Protein AF-A0AAU9UTX7-F1 (afdb_monomer)

pLDDT: mean 77.27, std 18.94, range [27.25, 96.62]

Radius of gyration: 29.4 Å; Cα contacts (8 Å, |Δi|>4): 273; chains: 1; bounding box: 70×84×72 Å

Secondary structure (DSSP, 8-state):
-HHHHHHHHHHHHHHHHHHHHHHHHHH---TT-EETTEES--HHHHHHHHHSHHHHHHHH---HHHHHHHHHHHHHHHS-S---HHHHHHHHHHHHHHHHHH-TTSPPPHHHHIIIIIHHHHHHH-SS-GGGG-THHHHHHHHHHHHIIIIIS-SSSS--HHHHHHHHHHH-HHHHHHHS------------HHHHS-HHHHHHHHSS-HHHHHHHHHHHHHHH--S---SSPPPHHHHHHHHHHHHHH---HHHHHHHTT--HHHHHHHHHHHHHHHHHTHHHH-PPPS-HHHHHHHHHHHH--TT---EETTEE-----S---HHHHHHHHTTS-TTTTTTTSS---S---S---PPP-

Organism: Euphydryas editha (NCBI:txid104508)

Sequence (361 aa):
MASKRCRRLKIEHLKKLRIQNRFHEILGLNVDKQRQGGTSTDGNMARLLFQHAEEVSEITGVNLNIIKLLHTILKLLSSGYTIRTKKIRQFCLRTAWAFVFNYPWFNMPTTLQKILIHGHQIVEKVGVAIGLLSEDAEESRNKDIRQYRQQFSRKFSRKMEDTYYSLMISSDPYITRVIRPRRNRVIRSRPNYFDILDDVDFRARFHLTKRTAANIWSLIESDIKTTSNYNFAITSMQCLLITLHYFATGTFLTACGVLRGVTKASACRIIHKVSEAIAKLRPLFVKFPADTNNISQEFYEIARFPRVVGVIDCTHINMLKKGVNLKRVCLQWANLEINWLYYATKEPPKKLKEGVLVPVS

Solvent-accessible surface area (backbone atoms only — not comparable to full-atom values): 21516 Å² total; per-residue (Å²): 117,68,68,63,55,52,53,50,53,52,52,53,50,54,52,49,51,54,43,33,50,49,37,33,73,77,70,67,36,68,59,74,41,81,52,104,86,51,57,54,67,43,74,67,54,52,55,51,48,59,70,43,38,66,62,46,18,69,64,72,70,49,62,49,66,61,50,54,52,51,42,51,50,54,50,56,50,60,59,54,50,82,74,64,45,73,58,53,39,54,53,26,44,55,49,47,50,53,47,47,72,78,35,72,89,53,82,77,51,69,70,57,44,45,50,34,70,47,33,36,62,51,57,65,71,42,96,57,29,65,30,72,72,50,61,66,66,61,62,57,44,56,57,52,53,53,47,34,50,72,75,71,30,70,81,91,52,92,69,58,64,53,37,51,52,53,49,52,56,69,66,32,68,68,54,41,54,68,78,55,58,80,75,72,86,78,82,54,78,66,80,62,62,81,79,72,42,53,64,68,59,36,26,74,58,38,60,42,48,64,68,53,52,51,57,51,44,74,76,36,38,86,77,55,51,62,95,55,84,61,89,81,49,74,49,45,66,55,43,49,52,57,34,39,34,36,28,56,64,58,56,56,52,61,60,52,8,62,82,56,42,40,51,46,71,55,41,50,53,36,35,54,53,48,53,51,48,56,57,68,50,37,80,82,76,55,82,78,75,86,61,50,66,60,47,15,47,53,40,28,70,78,72,65,40,76,73,34,73,61,75,56,93,94,42,82,65,80,79,74,73,92,86,71,62,63,69,60,51,53,56,54,51,44,57,54,63,67,54,77,70,64,64,72,65,86,83,81,74,97,83,72,84,84,83,74,91,71,68,84,128

Structure (mmCIF, N/CA/C/O backbone):
data_AF-A0AAU9UTX7-F1
#
_entry.id   AF-A0AAU9UTX7-F1
#
loop_
_atom_site.group_PDB
_atom_site.id
_atom_site.type_symbol
_atom_site.label_atom_id
_atom_site.label_alt_id
_atom_site.label_comp_id
_atom_site.label_asym_id
_atom_site.label_entity_id
_atom_site.label_seq_id
_atom_site.pdbx_PDB_ins_code
_atom_site.Cartn_x
_atom_site.Cartn_y
_atom_site.Cartn_z
_atom_site.occupancy
_atom_site.B_iso_or_equiv
_atom_site.auth_seq_id
_atom_site.auth_comp_id
_atom_site.auth_asym_id
_atom_site.auth_atom_id
_atom_site.pdbx_PDB_model_num
ATOM 1 N N . MET A 1 1 ? -3.935 15.358 44.989 1.00 51.56 1 MET A N 1
ATOM 2 C CA . MET A 1 1 ? -3.919 15.503 43.507 1.00 51.56 1 MET A CA 1
ATOM 3 C C . MET A 1 1 ? -3.439 14.251 42.749 1.00 51.56 1 MET A C 1
ATOM 5 O O . MET A 1 1 ? -3.988 13.973 41.687 1.00 51.56 1 MET A O 1
ATOM 9 N N . ALA A 1 2 ? -2.504 13.447 43.282 1.00 56.69 2 ALA A N 1
ATOM 10 C CA . ALA A 1 2 ? -1.983 12.233 42.622 1.00 56.69 2 ALA A CA 1
ATOM 11 C C . ALA A 1 2 ? -3.049 11.162 42.274 1.00 56.69 2 ALA A C 1
ATOM 13 O O . ALA A 1 2 ? -3.007 10.569 41.198 1.00 56.69 2 ALA A O 1
ATOM 14 N N . SER A 1 3 ? -4.065 10.978 43.129 1.00 66.69 3 SER A N 1
ATOM 15 C CA . SER A 1 3 ? -5.148 9.992 42.935 1.00 66.69 3 SER A CA 1
ATOM 16 C C . SER A 1 3 ? -6.015 10.252 41.687 1.00 66.69 3 SER A C 1
ATOM 18 O O . SER A 1 3 ? -6.281 9.332 40.912 1.00 66.69 3 SER A O 1
ATOM 20 N N . LYS A 1 4 ? -6.394 11.513 41.415 1.00 70.44 4 LYS A N 1
ATOM 21 C CA . LYS A 1 4 ? -7.202 11.878 40.231 1.00 70.44 4 LYS A CA 1
ATOM 22 C C . LYS A 1 4 ? -6.423 11.687 38.923 1.00 70.44 4 LYS A C 1
ATOM 24 O O . LYS A 1 4 ? -6.975 11.169 37.954 1.00 70.44 4 LYS A O 1
ATOM 29 N N . ARG A 1 5 ? -5.132 12.042 38.910 1.00 72.81 5 ARG A N 1
ATOM 30 C CA . ARG A 1 5 ? -4.241 11.838 37.754 1.00 72.81 5 ARG A CA 1
ATOM 31 C C . ARG A 1 5 ? -4.050 10.350 37.451 1.00 72.81 5 ARG A C 1
ATOM 33 O O . ARG A 1 5 ? -4.168 9.949 36.299 1.00 72.81 5 ARG A O 1
ATOM 40 N N . CYS A 1 6 ? -3.838 9.531 38.481 1.00 71.19 6 CYS A N 1
ATOM 41 C CA . CYS A 1 6 ? -3.674 8.084 38.334 1.00 71.19 6 CYS A CA 1
ATOM 42 C C . CYS A 1 6 ? -4.950 7.404 37.795 1.00 71.19 6 CYS A C 1
ATOM 44 O O . CYS A 1 6 ? -4.885 6.599 36.866 1.00 71.19 6 CYS A O 1
ATOM 46 N N . ARG A 1 7 ? -6.134 7.802 38.287 1.00 78.25 7 ARG A N 1
ATOM 47 C CA . ARG A 1 7 ? -7.426 7.325 37.753 1.00 78.25 7 ARG A CA 1
ATOM 48 C C . ARG A 1 7 ? -7.622 7.692 36.281 1.00 78.25 7 ARG A C 1
ATOM 50 O O . ARG A 1 7 ? -8.030 6.838 35.499 1.00 78.25 7 ARG A O 1
ATOM 57 N N . ARG A 1 8 ? -7.290 8.927 35.890 1.00 81.31 8 ARG A N 1
ATOM 58 C CA . ARG A 1 8 ? -7.380 9.383 34.494 1.00 81.31 8 ARG A CA 1
ATOM 59 C C . ARG A 1 8 ? -6.485 8.561 33.562 1.00 81.31 8 ARG A C 1
ATOM 61 O O . ARG A 1 8 ? -6.970 8.068 32.550 1.00 81.31 8 ARG A O 1
ATOM 68 N N . LEU A 1 9 ? -5.226 8.346 33.943 1.00 83.81 9 LEU A N 1
ATOM 69 C CA . LEU A 1 9 ? -4.280 7.535 33.166 1.00 83.81 9 LEU A CA 1
ATOM 70 C C . LEU A 1 9 ? -4.762 6.086 33.001 1.00 83.81 9 LEU A C 1
ATOM 72 O O . LEU A 1 9 ? -4.633 5.504 31.926 1.00 83.81 9 LEU A O 1
ATOM 76 N N . LYS A 1 10 ? -5.378 5.515 34.042 1.00 86.88 10 LYS A N 1
ATOM 77 C CA . LYS A 1 10 ? -5.953 4.165 33.984 1.00 86.88 10 LYS A CA 1
ATOM 78 C C . LYS A 1 10 ? -7.122 4.081 32.996 1.00 86.88 10 LYS A C 1
ATOM 80 O O . LYS A 1 10 ? -7.197 3.129 32.225 1.00 86.88 10 LYS A O 1
ATOM 85 N N . ILE A 1 11 ? -7.999 5.087 32.974 1.00 89.00 11 ILE A N 1
ATOM 86 C CA . ILE A 1 11 ? -9.114 5.172 32.016 1.00 89.00 11 ILE A CA 1
ATOM 87 C C . ILE A 1 11 ? -8.591 5.322 30.582 1.00 89.00 11 ILE A C 1
ATOM 89 O O . ILE A 1 11 ? -9.058 4.623 29.684 1.00 89.00 11 ILE A O 1
ATOM 93 N N . GLU A 1 12 ? -7.604 6.194 30.363 1.00 88.50 12 GLU A N 1
ATOM 94 C CA . GLU A 1 12 ? -6.979 6.394 29.049 1.00 88.50 12 GLU A CA 1
ATOM 95 C C . GLU A 1 12 ? -6.336 5.099 28.533 1.00 88.50 12 GLU A C 1
ATOM 97 O O . GLU A 1 12 ? -6.548 4.722 27.379 1.00 88.50 12 GLU A O 1
ATOM 102 N N . HIS A 1 13 ? -5.632 4.364 29.399 1.00 90.62 13 HIS A N 1
ATOM 103 C CA . HIS A 1 13 ? -5.025 3.081 29.052 1.00 90.62 13 HIS A CA 1
ATOM 104 C C . HIS A 1 13 ? -6.065 2.012 28.679 1.00 90.62 13 HIS A C 1
ATOM 106 O O . HIS A 1 13 ? -5.933 1.356 27.645 1.00 90.62 13 HIS A O 1
ATOM 112 N N . LEU A 1 14 ? -7.137 1.873 29.467 1.00 92.44 14 LEU A N 1
ATOM 113 C CA . LEU A 1 14 ? -8.226 0.932 29.172 1.00 92.44 14 LEU A CA 1
ATOM 114 C C . LEU A 1 14 ? -8.942 1.281 27.862 1.00 92.44 14 LEU A C 1
ATOM 116 O O . LEU A 1 14 ? -9.234 0.398 27.053 1.00 92.44 14 LEU A O 1
ATOM 120 N N . LYS A 1 15 ? -9.186 2.574 27.614 1.00 92.44 15 LYS A N 1
ATOM 121 C CA . LYS A 1 15 ? -9.787 3.044 26.361 1.00 92.44 15 LYS A CA 1
ATOM 122 C C . LYS A 1 15 ? -8.878 2.752 25.166 1.00 92.44 15 LYS A C 1
ATOM 124 O O . LYS A 1 15 ? -9.367 2.283 24.140 1.00 92.44 15 LYS A O 1
ATOM 129 N N . LYS A 1 16 ? -7.567 2.972 25.310 1.00 91.88 16 LYS A N 1
ATOM 130 C CA . LYS A 1 16 ? -6.566 2.650 24.285 1.00 91.88 16 LYS A CA 1
ATOM 131 C C . LYS A 1 16 ? -6.585 1.160 23.936 1.00 91.88 16 LYS A C 1
ATOM 133 O O . LYS A 1 16 ? -6.708 0.831 22.761 1.00 91.88 16 LYS A O 1
ATOM 138 N N . LEU A 1 17 ? -6.551 0.278 24.936 1.00 91.62 17 LEU A N 1
ATOM 139 C CA . LEU A 1 17 ? -6.623 -1.175 24.735 1.00 91.62 17 LEU A CA 1
ATOM 140 C C . LEU A 1 17 ? -7.907 -1.598 24.013 1.00 91.62 17 LEU A C 1
ATOM 142 O O . LEU A 1 17 ? -7.855 -2.374 23.061 1.00 91.62 17 LEU A O 1
ATOM 146 N N . ARG A 1 18 ? -9.058 -1.039 24.407 1.00 93.75 18 ARG A N 1
ATOM 147 C CA . ARG A 1 18 ? -10.341 -1.312 23.743 1.00 93.75 18 ARG A CA 1
ATOM 148 C C . ARG A 1 18 ? -10.307 -0.935 22.260 1.00 93.75 18 ARG A C 1
ATOM 150 O O . ARG A 1 18 ? -10.751 -1.715 21.424 1.00 93.75 18 ARG A O 1
ATOM 157 N N . ILE A 1 19 ? -9.775 0.243 21.934 1.00 93.00 19 ILE A N 1
ATOM 158 C CA . ILE A 1 19 ? -9.649 0.715 20.547 1.00 93.00 19 ILE A CA 1
ATOM 159 C C . ILE A 1 19 ? -8.692 -0.186 19.753 1.00 93.00 19 ILE A C 1
ATOM 161 O O . ILE A 1 19 ? -9.011 -0.577 18.632 1.00 93.00 19 ILE A O 1
ATOM 165 N N . GLN A 1 20 ? -7.552 -0.568 20.335 1.00 89.69 20 GLN A N 1
ATOM 166 C CA . GLN A 1 20 ? -6.583 -1.468 19.699 1.00 89.69 20 GLN A CA 1
ATOM 167 C C . GLN A 1 20 ? -7.184 -2.842 19.378 1.00 89.69 20 GLN A C 1
ATOM 169 O O . GLN A 1 20 ? -6.952 -3.362 18.288 1.00 89.69 20 GLN A O 1
ATOM 174 N N . ASN A 1 21 ? -7.982 -3.405 20.289 1.00 88.56 21 ASN A N 1
ATOM 175 C CA . ASN A 1 21 ? -8.655 -4.684 20.063 1.00 88.56 21 ASN A CA 1
ATOM 176 C C . ASN A 1 21 ? -9.695 -4.583 18.941 1.00 88.56 21 ASN A C 1
ATOM 178 O O . ASN A 1 21 ? -9.668 -5.407 18.032 1.00 88.56 21 ASN A O 1
ATOM 182 N N . ARG A 1 22 ? -10.520 -3.524 18.917 1.00 91.25 22 ARG A N 1
ATOM 183 C CA . ARG A 1 22 ? -11.484 -3.307 17.819 1.00 91.25 22 ARG A CA 1
ATOM 184 C C . ARG A 1 22 ? -10.798 -3.155 16.459 1.00 91.25 22 ARG A C 1
ATOM 186 O O . ARG A 1 22 ? -11.279 -3.696 15.469 1.00 91.25 22 ARG A O 1
ATOM 193 N N . PHE A 1 23 ? -9.656 -2.464 16.400 1.00 86.00 23 PHE A N 1
ATOM 194 C CA . PHE A 1 23 ? -8.858 -2.378 15.172 1.00 86.00 23 PHE A CA 1
ATOM 195 C C . PHE A 1 23 ? -8.339 -3.738 14.700 1.00 86.00 23 PHE A C 1
ATOM 197 O O . PHE A 1 23 ? -8.280 -3.989 13.494 1.00 86.00 23 PHE A O 1
ATOM 204 N N . HIS A 1 24 ? -7.980 -4.617 15.633 1.00 79.75 24 HIS A N 1
ATOM 205 C CA . HIS A 1 24 ? -7.542 -5.965 15.307 1.00 79.75 24 HIS A CA 1
ATOM 206 C C . HIS A 1 24 ? -8.703 -6.858 14.851 1.00 79.75 24 HIS A C 1
ATOM 208 O O . HIS A 1 24 ? -8.552 -7.582 13.875 1.00 79.75 24 HIS A O 1
ATOM 214 N N . GLU A 1 25 ? -9.859 -6.777 15.505 1.00 78.50 25 GLU A N 1
ATOM 215 C CA . GLU A 1 25 ? -11.047 -7.576 15.176 1.00 78.50 25 GLU A CA 1
ATOM 216 C C . GLU A 1 25 ? -11.648 -7.206 13.815 1.00 78.50 25 GLU A C 1
ATOM 218 O O . GLU A 1 25 ? -11.947 -8.091 13.018 1.00 78.50 25 GLU A O 1
ATOM 223 N N . ILE A 1 26 ? -11.799 -5.907 13.532 1.00 79.75 26 ILE A N 1
ATOM 224 C CA . ILE A 1 26 ? -12.488 -5.421 12.326 1.00 79.75 26 IL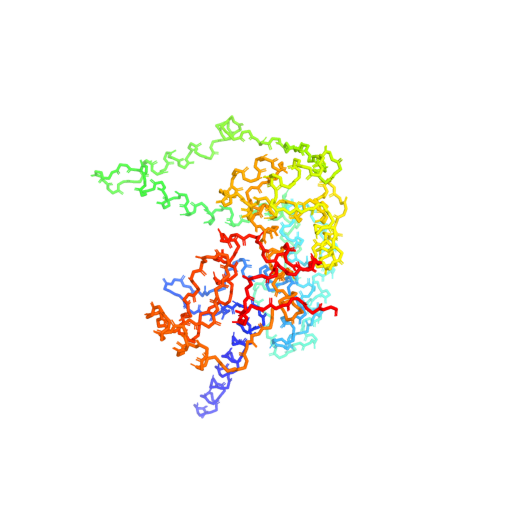E A CA 1
ATOM 225 C C . ILE A 1 26 ? -11.536 -5.358 11.127 1.00 79.75 26 ILE A C 1
ATOM 227 O O . ILE A 1 26 ? -11.865 -5.833 10.044 1.00 79.75 26 ILE A O 1
ATOM 231 N N . LEU A 1 27 ? -10.349 -4.768 11.308 1.00 75.25 27 LEU A N 1
ATOM 232 C CA . LEU A 1 27 ? -9.408 -4.498 10.212 1.00 75.25 27 LEU A CA 1
ATOM 233 C C . LEU A 1 27 ? -8.185 -5.429 10.219 1.00 75.25 27 LEU A C 1
ATOM 235 O O . LEU A 1 27 ? -7.344 -5.346 9.323 1.00 75.25 27 LEU A O 1
ATOM 239 N N . GLY A 1 28 ? -8.033 -6.302 11.221 1.00 75.88 28 GLY A N 1
ATOM 240 C CA . GLY A 1 28 ? -6.838 -7.141 11.362 1.00 75.88 28 GLY A CA 1
ATOM 241 C C . GLY A 1 28 ? -5.585 -6.364 11.781 1.00 75.88 28 GLY A C 1
ATOM 242 O O . GLY A 1 28 ? -4.477 -6.901 11.717 1.00 75.88 28 GLY A O 1
ATOM 243 N N . LEU A 1 29 ? -5.718 -5.100 12.203 1.00 76.88 29 LEU A N 1
ATOM 244 C CA . LEU A 1 29 ? -4.586 -4.194 12.403 1.00 76.88 29 LEU A CA 1
ATOM 245 C C . LEU A 1 29 ? -4.131 -4.121 13.854 1.00 76.88 29 LEU A C 1
ATOM 247 O O . LEU A 1 29 ? -4.893 -3.852 14.774 1.00 76.88 29 LEU A O 1
ATOM 251 N N . ASN A 1 30 ? -2.825 -4.279 14.042 1.00 79.81 30 ASN A N 1
ATOM 252 C CA . ASN A 1 30 ? -2.164 -4.102 15.327 1.00 79.81 30 ASN A CA 1
ATOM 253 C C . ASN A 1 30 ? -1.689 -2.651 15.481 1.00 79.81 30 ASN A C 1
ATOM 255 O O . ASN A 1 30 ? -0.510 -2.372 15.273 1.00 79.81 30 ASN A O 1
ATOM 259 N N . VAL A 1 31 ? -2.595 -1.732 15.816 1.00 82.25 31 VAL A N 1
ATOM 260 C CA . VAL A 1 31 ? -2.311 -0.286 15.905 1.00 82.25 31 VAL A CA 1
ATOM 261 C C . VAL A 1 31 ? -1.597 0.075 17.214 1.00 82.25 31 VAL A C 1
ATOM 263 O O . VAL A 1 31 ? -1.976 -0.390 18.286 1.00 82.25 31 VAL A O 1
ATOM 266 N N . ASP A 1 32 ? -0.577 0.931 17.131 1.00 80.12 32 ASP A N 1
ATOM 267 C CA . ASP A 1 32 ? 0.125 1.544 18.274 1.00 80.12 32 ASP A CA 1
ATOM 268 C C . ASP A 1 32 ? 0.660 0.546 19.332 1.00 80.12 32 ASP A C 1
ATOM 270 O O . ASP A 1 32 ? 0.619 0.778 20.543 1.00 80.12 32 ASP A O 1
ATOM 274 N N . LYS A 1 33 ? 1.153 -0.609 18.866 1.00 78.75 33 LYS A N 1
ATOM 275 C CA . LYS A 1 33 ? 1.902 -1.584 19.672 1.00 78.75 33 LYS A CA 1
ATOM 276 C C . LYS A 1 33 ? 3.388 -1.232 19.644 1.00 78.75 33 LYS A C 1
ATOM 278 O O . LYS A 1 33 ? 3.948 -1.020 18.572 1.00 78.75 33 LYS A O 1
ATOM 283 N N . GLN A 1 34 ? 4.037 -1.201 20.803 1.00 75.56 34 GLN A N 1
ATOM 284 C CA . GLN A 1 34 ? 5.481 -0.965 20.892 1.00 75.56 34 GLN A CA 1
ATOM 285 C C . GLN A 1 34 ? 6.275 -2.119 20.257 1.00 75.56 34 GLN A C 1
ATOM 287 O O . GLN A 1 34 ? 5.915 -3.290 20.388 1.00 75.56 34 GLN A O 1
ATOM 292 N N . ARG A 1 35 ? 7.362 -1.781 19.562 1.00 70.31 35 ARG A N 1
ATOM 293 C CA . ARG A 1 35 ? 8.371 -2.690 18.997 1.00 70.31 35 ARG A CA 1
ATOM 294 C C . ARG A 1 35 ? 9.758 -2.268 19.500 1.00 70.31 35 ARG A C 1
ATOM 296 O O . ARG A 1 35 ? 9.912 -1.150 19.986 1.00 70.31 35 ARG A O 1
ATOM 303 N N . GLN A 1 36 ? 10.772 -3.128 19.353 1.00 57.78 36 GLN A N 1
ATOM 304 C CA . GLN A 1 36 ? 12.178 -2.859 19.730 1.00 57.78 36 GLN A CA 1
ATOM 305 C C . GLN A 1 36 ? 12.865 -1.800 18.826 1.00 57.78 36 GLN A C 1
ATOM 307 O O . GLN A 1 36 ? 13.947 -2.021 18.296 1.00 57.78 36 GLN A O 1
ATOM 312 N N . GLY A 1 37 ? 12.213 -0.656 18.608 1.00 60.69 37 GLY A N 1
ATOM 313 C CA . GLY A 1 37 ? 12.671 0.417 17.721 1.00 60.69 37 GLY A CA 1
ATOM 314 C C . GLY A 1 37 ? 11.569 1.364 17.228 1.00 60.69 37 GLY A C 1
ATOM 315 O O . GLY A 1 37 ? 11.735 1.966 16.175 1.00 60.69 37 GLY A O 1
ATOM 316 N N . GLY A 1 38 ? 10.430 1.467 17.925 1.00 65.31 38 GLY A N 1
ATOM 317 C CA . GLY A 1 38 ? 9.324 2.356 17.548 1.00 65.31 38 GLY A CA 1
ATOM 318 C C . GLY A 1 38 ? 7.953 1.770 17.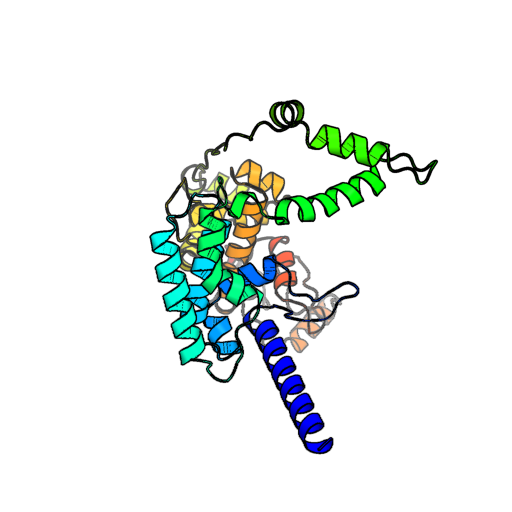881 1.00 65.31 38 GLY A C 1
ATOM 319 O O . GLY A 1 38 ? 7.831 0.838 18.676 1.00 65.31 38 GLY A O 1
ATOM 320 N N . THR A 1 39 ? 6.905 2.301 17.261 1.00 69.06 39 THR A N 1
ATOM 321 C CA . THR A 1 39 ? 5.541 1.760 17.331 1.00 69.06 39 THR A CA 1
ATOM 322 C C . THR A 1 39 ? 5.197 1.004 16.048 1.00 69.06 39 THR A C 1
ATOM 324 O O . THR A 1 39 ? 5.865 1.113 15.023 1.00 69.06 39 THR A O 1
ATOM 327 N N . SER A 1 40 ? 4.143 0.195 16.084 1.00 62.09 40 SER A N 1
ATOM 328 C CA . SER A 1 40 ? 3.646 -0.540 14.918 1.00 62.09 40 SER A CA 1
ATOM 329 C C . SER A 1 40 ? 2.980 0.347 13.858 1.00 62.09 40 SER A C 1
ATOM 331 O O . SER A 1 40 ? 2.586 -0.170 12.816 1.00 62.09 40 SER A O 1
ATOM 333 N N . THR A 1 41 ? 2.837 1.650 14.114 1.00 68.94 41 THR A N 1
ATOM 334 C CA . THR A 1 41 ? 2.232 2.631 13.207 1.00 68.94 41 THR A CA 1
ATOM 335 C C . THR A 1 41 ? 3.245 3.084 12.160 1.00 68.94 41 THR A C 1
ATOM 337 O O . THR A 1 41 ? 3.980 4.044 12.378 1.00 68.94 41 THR A O 1
ATOM 340 N N . ASP A 1 42 ? 3.284 2.384 11.030 1.00 74.62 42 ASP A N 1
ATOM 341 C CA . ASP A 1 42 ? 4.088 2.758 9.866 1.00 74.62 42 ASP A CA 1
ATOM 342 C C . ASP A 1 42 ? 3.252 3.497 8.802 1.00 74.62 42 ASP A C 1
ATOM 344 O O . ASP A 1 42 ? 2.020 3.593 8.880 1.00 74.62 42 ASP A O 1
ATOM 348 N N . GLY A 1 43 ? 3.923 4.025 7.773 1.00 76.56 43 GLY A N 1
ATOM 349 C CA . GLY A 1 43 ? 3.256 4.729 6.675 1.00 76.56 43 GLY A CA 1
ATOM 350 C C . GLY A 1 43 ? 2.237 3.862 5.922 1.00 76.56 43 GLY A C 1
ATOM 351 O O . GLY A 1 43 ? 1.237 4.375 5.423 1.00 76.56 43 GLY A O 1
ATOM 352 N N . ASN A 1 44 ? 2.432 2.539 5.874 1.00 76.75 44 ASN A N 1
ATOM 353 C CA . ASN A 1 44 ? 1.478 1.627 5.240 1.00 76.75 44 ASN A CA 1
ATOM 354 C C . ASN A 1 44 ? 0.185 1.520 6.053 1.00 76.75 44 ASN A C 1
ATOM 356 O O . ASN A 1 44 ? -0.903 1.618 5.484 1.00 76.75 44 ASN A O 1
ATOM 360 N N . MET A 1 45 ? 0.298 1.371 7.373 1.00 80.69 45 MET A N 1
ATOM 361 C CA . MET A 1 45 ? -0.836 1.369 8.288 1.00 80.69 45 MET A CA 1
ATOM 362 C C . MET A 1 45 ? -1.595 2.692 8.223 1.00 80.69 45 MET A C 1
ATOM 364 O O . MET A 1 45 ? -2.817 2.676 8.110 1.00 80.69 45 MET A O 1
ATOM 368 N N . ALA A 1 46 ? -0.893 3.829 8.221 1.00 85.12 46 ALA A N 1
ATOM 369 C CA . ALA A 1 46 ? -1.528 5.139 8.100 1.00 85.12 46 ALA A CA 1
ATOM 370 C C . ALA A 1 46 ? -2.364 5.249 6.811 1.00 85.12 46 ALA A C 1
ATOM 372 O O . ALA A 1 46 ? -3.536 5.622 6.864 1.00 85.12 46 ALA A O 1
ATOM 373 N N . ARG A 1 47 ? -1.805 4.855 5.656 1.00 84.31 47 ARG A N 1
ATOM 374 C CA . ARG A 1 47 ? -2.533 4.859 4.372 1.00 84.31 47 ARG A CA 1
ATOM 375 C C . ARG A 1 47 ? -3.776 3.971 4.409 1.00 84.31 47 ARG A C 1
ATOM 377 O O . ARG A 1 47 ? -4.809 4.373 3.881 1.00 84.31 47 ARG A O 1
ATOM 384 N N . LEU A 1 48 ? -3.675 2.795 5.025 1.00 80.62 48 LEU A N 1
ATOM 385 C CA . LEU A 1 48 ? -4.785 1.854 5.150 1.00 80.62 48 LEU A CA 1
ATOM 386 C C . LEU A 1 48 ? -5.901 2.411 6.048 1.00 80.62 48 LEU A C 1
ATOM 388 O O . LEU A 1 48 ? -7.068 2.359 5.673 1.00 80.62 48 LEU A O 1
ATOM 392 N N . LEU A 1 49 ? -5.552 3.018 7.185 1.00 87.62 49 LEU A N 1
ATOM 393 C CA . LEU A 1 49 ? -6.526 3.644 8.085 1.00 87.62 49 LEU A CA 1
ATOM 394 C C . LEU A 1 49 ? -7.308 4.755 7.373 1.00 87.62 49 LEU A C 1
ATOM 396 O O . LEU A 1 49 ? -8.530 4.796 7.450 1.00 87.62 49 LEU A O 1
ATOM 400 N N . PHE A 1 50 ? -6.641 5.620 6.609 1.00 89.81 50 PHE A N 1
ATOM 401 C CA . PHE A 1 50 ? -7.355 6.660 5.866 1.00 89.81 50 PHE A CA 1
ATOM 402 C C . PHE A 1 50 ? -8.184 6.128 4.679 1.00 89.81 50 PHE A C 1
ATOM 404 O O . PHE A 1 50 ? -9.090 6.820 4.212 1.00 89.81 50 PHE A O 1
ATOM 411 N N . GLN A 1 51 ? -7.894 4.931 4.155 1.00 89.06 51 GLN A N 1
ATOM 412 C CA . GLN A 1 51 ? -8.748 4.276 3.153 1.00 89.06 51 GLN A CA 1
ATOM 413 C C . GLN A 1 51 ? -10.060 3.774 3.769 1.00 89.06 51 GLN A C 1
ATOM 415 O O . GLN A 1 51 ? -11.106 3.936 3.147 1.00 89.06 51 GLN A O 1
ATOM 420 N N . HIS A 1 52 ? -10.004 3.261 4.998 1.00 89.62 52 HIS A N 1
ATOM 421 C CA . HIS A 1 52 ? -11.140 2.760 5.780 1.00 89.62 52 HIS A CA 1
ATOM 422 C C . HIS A 1 52 ? -11.679 3.824 6.751 1.00 89.62 52 HIS A C 1
ATOM 424 O O . HIS A 1 52 ? -11.733 3.636 7.967 1.00 89.62 52 HIS A O 1
ATOM 430 N N . ALA A 1 53 ? -12.007 5.008 6.223 1.00 93.12 53 ALA A N 1
ATOM 431 C CA . ALA A 1 53 ? -12.366 6.166 7.046 1.00 93.12 53 ALA A CA 1
ATOM 432 C C . ALA A 1 53 ? -13.642 5.952 7.884 1.00 93.12 53 ALA A C 1
ATOM 434 O O . ALA A 1 53 ? -13.759 6.527 8.967 1.00 93.12 53 ALA A O 1
ATOM 435 N N . GLU A 1 54 ? -14.587 5.149 7.391 1.00 94.62 54 GLU A N 1
ATOM 436 C CA . GLU A 1 54 ? -15.873 4.877 8.046 1.00 94.62 54 GLU A CA 1
ATOM 437 C C . GLU A 1 54 ? -15.679 3.955 9.244 1.00 94.62 54 GLU A C 1
ATOM 439 O O . GLU A 1 54 ? -16.067 4.298 10.361 1.00 94.62 54 GLU A O 1
ATOM 444 N N . GLU A 1 55 ? -14.940 2.868 9.047 1.00 91.31 55 GLU A N 1
ATOM 445 C CA . GLU A 1 55 ? -14.573 1.919 10.091 1.00 91.31 55 GLU A CA 1
ATOM 446 C C . GLU A 1 55 ? -13.696 2.596 11.156 1.00 91.31 55 GLU A C 1
ATOM 448 O O . GLU A 1 55 ? -13.904 2.419 12.356 1.00 91.31 55 GLU A O 1
ATOM 453 N N . VAL A 1 56 ? -12.746 3.447 10.748 1.00 93.31 56 VAL A N 1
ATOM 454 C CA . VAL A 1 56 ? -11.925 4.232 11.687 1.00 93.31 56 VAL A CA 1
ATOM 455 C C . VAL A 1 56 ? -12.780 5.193 12.511 1.00 93.31 56 VAL A C 1
ATOM 457 O O . VAL A 1 56 ? -12.561 5.305 13.722 1.00 93.31 56 VAL A O 1
ATOM 460 N N . SER A 1 57 ? -13.738 5.884 11.891 1.00 96.12 57 SER A N 1
ATOM 461 C CA . SER A 1 57 ? -14.663 6.783 12.589 1.00 96.12 57 SER A CA 1
ATOM 462 C C . SER A 1 57 ? -15.485 6.022 13.629 1.00 96.12 57 SER A C 1
ATOM 464 O O . SER A 1 57 ? -15.548 6.445 14.783 1.00 96.12 57 SER A O 1
ATOM 466 N N . GLU A 1 58 ? -16.017 4.856 13.266 1.00 95.62 58 GLU A N 1
ATOM 467 C CA . GLU A 1 58 ? -16.816 4.009 14.154 1.00 95.62 58 GLU A CA 1
ATOM 468 C C . GLU A 1 58 ? -16.002 3.445 15.335 1.00 95.62 58 GLU A C 1
ATOM 470 O O . GLU A 1 58 ? -16.473 3.386 16.476 1.00 95.62 58 GLU A O 1
ATOM 475 N N . ILE A 1 59 ? -14.753 3.043 15.087 1.00 93.31 59 ILE A N 1
ATOM 476 C CA . ILE A 1 59 ? -13.869 2.480 16.114 1.00 93.31 59 ILE A CA 1
ATOM 477 C C . ILE A 1 59 ? -13.396 3.558 17.093 1.00 93.31 59 ILE A C 1
ATOM 479 O O . ILE A 1 59 ? -13.394 3.335 18.308 1.00 93.31 59 ILE A O 1
ATOM 483 N N . THR A 1 60 ? -12.959 4.709 16.576 1.00 92.88 60 THR A N 1
ATOM 484 C CA . THR A 1 60 ? -12.314 5.765 17.377 1.00 92.88 60 THR A CA 1
ATOM 485 C C . THR A 1 60 ? -13.299 6.783 17.949 1.00 92.88 60 THR A C 1
ATOM 487 O O . THR A 1 60 ? -12.976 7.450 18.935 1.00 92.88 60 THR A O 1
ATOM 490 N N . GLY A 1 61 ? -14.486 6.908 17.351 1.00 92.19 61 GLY A N 1
ATOM 491 C CA . GLY A 1 61 ? -15.451 7.970 17.636 1.00 92.19 61 GLY A CA 1
ATOM 492 C C . GLY A 1 61 ? -15.046 9.335 17.067 1.00 92.19 61 GLY A C 1
ATOM 493 O O . GLY A 1 61 ? -15.608 10.357 17.461 1.00 92.19 61 GLY A O 1
ATOM 494 N N . VAL A 1 62 ? -14.044 9.386 16.183 1.00 93.81 62 VAL A N 1
ATOM 495 C CA . VAL A 1 62 ? -13.624 10.622 15.508 1.00 93.81 62 VAL A CA 1
ATOM 496 C C . VAL A 1 62 ? -14.576 10.919 14.351 1.00 93.81 62 VAL A C 1
ATOM 498 O O . VAL A 1 62 ? -15.047 10.014 13.674 1.00 93.81 62 VAL A O 1
ATOM 501 N N . ASN A 1 63 ? -14.856 12.197 14.107 1.00 95.56 63 ASN A N 1
ATOM 502 C CA . ASN A 1 63 ? -15.791 12.664 13.101 1.00 95.56 63 ASN A CA 1
ATOM 503 C C . ASN A 1 63 ? -15.312 12.254 11.702 1.00 95.56 63 ASN A C 1
ATOM 505 O O . ASN A 1 63 ? -14.216 12.623 11.266 1.00 95.56 63 ASN A O 1
ATOM 509 N N . LEU A 1 64 ? -16.169 11.522 10.990 1.00 95.75 64 LEU A N 1
ATOM 510 C CA . LEU A 1 64 ? -15.894 10.998 9.656 1.00 95.75 64 LEU A CA 1
ATOM 511 C C . LEU A 1 64 ? -15.481 12.086 8.657 1.00 95.75 64 LEU A C 1
ATOM 513 O O . LEU A 1 64 ? -14.574 11.878 7.849 1.00 95.75 64 LEU A O 1
ATOM 517 N N . ASN A 1 65 ? -16.128 13.252 8.712 1.00 95.44 65 ASN A N 1
ATOM 518 C CA . ASN A 1 65 ? -15.844 14.355 7.801 1.00 95.44 65 ASN A CA 1
ATOM 519 C C . ASN A 1 65 ? -14.411 14.865 7.994 1.00 95.44 65 ASN A C 1
ATOM 521 O O . ASN A 1 65 ? -13.683 15.044 7.022 1.00 95.44 65 ASN A O 1
ATOM 525 N N . ILE A 1 66 ? -13.959 15.007 9.243 1.00 94.50 66 ILE A N 1
ATOM 526 C CA . ILE A 1 66 ? -12.584 15.435 9.541 1.00 94.50 66 ILE A CA 1
ATOM 527 C C . ILE A 1 66 ? -11.572 14.423 8.993 1.00 94.50 66 ILE A C 1
ATOM 529 O O . ILE A 1 66 ? -10.597 14.825 8.360 1.00 94.50 66 ILE A O 1
ATOM 533 N N . ILE A 1 67 ? -11.822 13.119 9.150 1.00 95.38 67 ILE A N 1
ATOM 534 C CA . ILE A 1 67 ? -10.943 12.071 8.602 1.00 95.38 67 ILE A CA 1
ATOM 535 C C . ILE A 1 67 ? -10.864 12.177 7.071 1.00 95.38 67 ILE A C 1
ATOM 537 O O . ILE A 1 67 ? -9.767 12.169 6.507 1.00 95.38 67 ILE A O 1
ATOM 541 N N . LYS A 1 68 ? -12.009 12.330 6.390 1.00 95.50 68 LYS A N 1
ATOM 542 C CA . LYS A 1 68 ? -12.080 12.467 4.923 1.00 95.50 68 LYS A CA 1
ATOM 543 C C . LYS A 1 68 ? -11.378 13.743 4.427 1.00 95.50 68 LYS A C 1
ATOM 545 O O . LYS A 1 68 ? -10.651 13.695 3.428 1.00 95.50 68 LYS A O 1
ATOM 550 N N . LEU A 1 69 ? -11.528 14.865 5.137 1.00 95.94 69 LEU A N 1
ATOM 551 C CA . LEU A 1 69 ? -10.837 16.123 4.829 1.00 95.94 69 LEU A CA 1
ATOM 552 C C . LEU A 1 69 ? -9.318 15.972 4.957 1.00 95.94 69 LEU A C 1
ATOM 554 O O . LEU A 1 69 ? -8.590 16.287 4.015 1.00 95.94 69 LEU A O 1
ATOM 558 N N . LEU A 1 70 ? -8.836 15.422 6.075 1.00 95.19 70 LEU A N 1
ATOM 559 C CA . LEU A 1 70 ? -7.405 15.199 6.300 1.00 95.19 70 LEU A CA 1
ATOM 560 C C . LEU A 1 70 ? -6.806 14.239 5.271 1.00 95.19 70 LEU A C 1
ATOM 562 O O . LEU A 1 70 ? -5.741 14.523 4.725 1.00 95.19 70 LEU A O 1
ATOM 566 N N . HIS A 1 71 ? -7.511 13.157 4.932 1.00 95.25 71 HIS A N 1
ATOM 567 C CA . HIS A 1 71 ? -7.084 12.238 3.873 1.00 95.25 71 HIS A CA 1
ATOM 568 C C . HIS A 1 71 ? -6.903 12.951 2.533 1.00 95.25 71 HIS A C 1
ATOM 570 O O . HIS A 1 71 ? -5.920 12.735 1.828 1.00 95.25 71 HIS A O 1
ATOM 576 N N . THR A 1 72 ? -7.832 13.843 2.191 1.00 95.00 72 THR A N 1
ATOM 577 C CA . THR A 1 72 ? -7.770 14.617 0.946 1.00 95.00 72 THR A CA 1
ATOM 578 C C . THR A 1 72 ? -6.544 15.529 0.920 1.00 95.00 72 THR A C 1
ATOM 580 O O . THR A 1 72 ? -5.841 15.573 -0.090 1.00 95.00 72 THR A O 1
ATOM 583 N N . ILE A 1 73 ? -6.234 16.199 2.036 1.00 94.25 73 ILE A N 1
ATOM 584 C CA . ILE A 1 73 ? -5.030 17.037 2.166 1.00 94.25 73 ILE A CA 1
ATOM 585 C C . ILE A 1 73 ? -3.764 16.190 2.007 1.00 94.25 73 ILE A C 1
ATOM 587 O O . ILE A 1 73 ? -2.891 16.539 1.216 1.00 94.25 73 ILE A O 1
ATOM 591 N N . LEU A 1 74 ? -3.671 15.054 2.702 1.00 93.25 74 LEU A N 1
ATOM 592 C CA . LEU A 1 74 ? -2.497 14.178 2.648 1.00 93.25 74 LEU A CA 1
ATOM 593 C C . LEU A 1 74 ? -2.283 13.566 1.256 1.00 93.25 74 LEU A C 1
ATOM 595 O O . LEU A 1 74 ? -1.146 13.490 0.787 1.00 93.25 74 LEU A O 1
ATOM 599 N N . LYS A 1 75 ? -3.356 13.194 0.549 1.00 92.25 75 LYS A N 1
ATOM 600 C CA . LYS A 1 75 ? -3.274 12.769 -0.860 1.00 92.25 75 LYS A CA 1
ATOM 601 C C . LYS A 1 75 ? -2.770 13.885 -1.760 1.00 92.25 75 LYS A C 1
ATOM 603 O O . LYS A 1 75 ? -1.957 13.642 -2.642 1.00 92.25 75 LYS A O 1
ATOM 608 N N . LEU A 1 76 ? -3.251 15.104 -1.544 1.00 91.50 76 LEU A N 1
ATOM 609 C CA . LEU A 1 76 ? -2.873 16.249 -2.358 1.00 91.50 76 LEU A CA 1
ATOM 610 C C . LEU A 1 76 ? -1.392 16.602 -2.159 1.00 91.50 76 LEU A C 1
ATOM 612 O O . LEU A 1 76 ? -0.678 16.768 -3.146 1.00 91.50 76 LEU A O 1
ATOM 616 N N . LEU A 1 77 ? -0.908 16.606 -0.914 1.00 90.31 77 LEU A N 1
ATOM 617 C CA . LEU A 1 77 ? 0.511 16.809 -0.602 1.00 90.31 77 LEU A CA 1
ATOM 618 C C . LEU A 1 77 ? 1.403 15.695 -1.173 1.00 90.31 77 LEU A C 1
ATOM 620 O O . LEU A 1 77 ? 2.493 15.978 -1.659 1.00 90.31 77 LEU A O 1
ATOM 624 N N . SER A 1 78 ? 0.932 14.446 -1.186 1.00 89.56 78 SER A N 1
ATOM 625 C CA . SER A 1 78 ? 1.680 13.302 -1.738 1.00 89.56 78 SER A CA 1
ATOM 626 C C . SER A 1 78 ? 1.520 13.100 -3.254 1.00 89.56 78 SER A C 1
ATOM 628 O O . SER A 1 78 ? 2.142 12.206 -3.819 1.00 89.56 78 SER A O 1
ATOM 630 N N . SER A 1 79 ? 0.724 13.925 -3.941 1.00 87.12 79 SER A N 1
ATOM 631 C CA . SER A 1 79 ? 0.347 13.707 -5.347 1.00 87.12 79 SER A CA 1
ATOM 632 C C . SER A 1 79 ? 1.476 13.918 -6.368 1.00 87.12 79 SER A C 1
ATOM 634 O O . SER A 1 79 ? 1.324 13.524 -7.519 1.00 87.12 79 SER A O 1
ATOM 636 N N . GLY A 1 80 ? 2.598 14.534 -5.977 1.00 86.81 80 GLY A N 1
ATOM 637 C CA . GLY A 1 80 ? 3.720 14.839 -6.877 1.00 86.81 80 GLY A CA 1
ATOM 638 C C . GLY A 1 80 ? 3.422 15.918 -7.930 1.00 86.81 80 GLY A C 1
ATOM 639 O O . GLY A 1 80 ? 4.285 16.216 -8.751 1.00 86.81 80 GLY A O 1
ATOM 640 N N . TYR A 1 81 ? 2.232 16.527 -7.898 1.00 90.50 81 TYR A N 1
ATOM 641 C CA . TYR A 1 81 ? 1.826 17.616 -8.787 1.00 90.50 81 TYR A CA 1
ATOM 642 C C . TYR A 1 81 ? 1.944 18.982 -8.109 1.00 90.50 81 TYR A C 1
ATOM 644 O O . TYR A 1 81 ? 1.926 19.104 -6.882 1.00 90.50 81 TYR A O 1
ATOM 652 N N . THR A 1 82 ? 2.034 20.034 -8.923 1.00 89.94 82 THR A N 1
ATOM 653 C CA . THR A 1 82 ? 1.991 21.412 -8.431 1.00 89.94 82 THR A CA 1
ATOM 654 C C . THR A 1 82 ? 0.595 21.742 -7.901 1.00 89.94 82 THR A C 1
ATOM 656 O O . THR A 1 82 ? -0.433 21.393 -8.485 1.00 89.94 82 THR A O 1
ATOM 659 N N . ILE A 1 83 ? 0.548 22.417 -6.755 1.00 90.62 83 ILE A N 1
ATOM 660 C CA . ILE A 1 83 ? -0.693 22.712 -6.040 1.00 90.62 83 ILE A CA 1
ATOM 661 C C . ILE A 1 83 ? -0.996 24.204 -6.154 1.00 90.62 83 ILE A C 1
ATOM 663 O O . ILE A 1 83 ? -0.144 25.051 -5.900 1.00 90.62 83 ILE A O 1
ATOM 667 N N . ARG A 1 84 ? -2.252 24.550 -6.457 1.00 92.06 84 ARG A N 1
ATOM 668 C CA . ARG A 1 84 ? -2.704 25.949 -6.444 1.00 92.06 84 ARG A CA 1
ATOM 669 C C . ARG A 1 84 ? -2.795 26.473 -5.006 1.00 92.06 84 ARG A C 1
ATOM 671 O O . ARG A 1 84 ? -3.736 26.133 -4.283 1.00 92.06 84 ARG A O 1
ATOM 678 N N . THR A 1 85 ? -1.868 27.354 -4.631 1.00 90.75 85 THR A N 1
ATOM 679 C CA . THR A 1 85 ? -1.699 27.926 -3.278 1.00 90.75 85 THR A CA 1
ATOM 680 C C . THR A 1 85 ? -2.989 28.521 -2.698 1.00 90.75 85 THR A C 1
ATOM 682 O O . THR A 1 85 ? -3.381 28.198 -1.576 1.00 90.75 85 THR A O 1
ATOM 685 N N . LYS A 1 86 ? -3.731 29.316 -3.482 1.00 93.31 86 LYS A N 1
ATOM 686 C CA . LYS A 1 86 ? -4.995 29.938 -3.035 1.00 93.31 86 LYS A CA 1
ATOM 687 C C . LYS A 1 86 ? -6.061 28.908 -2.633 1.00 93.31 86 LYS A C 1
ATOM 689 O O . LYS A 1 86 ? -6.736 29.095 -1.621 1.00 93.31 86 LYS A O 1
ATOM 694 N N . LYS A 1 87 ? -6.200 27.818 -3.401 1.00 93.94 87 LYS A N 1
ATOM 695 C CA . LYS A 1 87 ? -7.212 26.774 -3.152 1.00 93.94 87 LYS A CA 1
ATOM 696 C C . LYS A 1 87 ? -6.856 25.925 -1.934 1.00 93.94 87 LYS A C 1
ATOM 698 O O . LYS A 1 87 ? -7.721 25.705 -1.089 1.00 93.94 87 LYS A O 1
ATOM 703 N N . ILE A 1 88 ? -5.595 25.495 -1.810 1.00 93.69 88 ILE A N 1
ATOM 704 C CA . ILE A 1 88 ? -5.164 24.713 -0.641 1.00 93.69 88 ILE A CA 1
ATOM 705 C C . ILE A 1 88 ? -5.274 25.540 0.644 1.00 93.69 88 ILE A C 1
ATOM 707 O O . ILE A 1 88 ? -5.761 25.021 1.642 1.00 93.69 88 ILE A O 1
ATOM 711 N N . ARG A 1 89 ? -4.947 26.841 0.612 1.00 95.50 89 ARG A N 1
ATOM 712 C CA . ARG A 1 89 ? -5.111 27.731 1.772 1.00 95.50 89 ARG A CA 1
ATOM 713 C C . ARG A 1 89 ? -6.553 27.744 2.279 1.00 95.50 89 ARG A C 1
ATOM 715 O O . ARG A 1 89 ? -6.790 27.526 3.461 1.00 95.50 89 ARG A O 1
ATOM 722 N N . GLN A 1 90 ? -7.519 27.970 1.386 1.00 96.06 90 GLN A N 1
ATOM 723 C CA . GLN A 1 90 ? -8.938 27.983 1.756 1.00 96.06 90 GLN A CA 1
ATOM 724 C C . GLN A 1 90 ? -9.396 26.628 2.308 1.00 96.06 90 GLN A C 1
ATOM 726 O O . GLN A 1 90 ? -10.105 26.580 3.312 1.00 96.06 90 GLN A O 1
ATOM 731 N N . PHE A 1 91 ? -8.976 25.530 1.677 1.00 96.38 91 PHE A N 1
ATOM 732 C CA . PHE A 1 91 ? -9.352 24.181 2.094 1.00 96.38 91 PHE A CA 1
ATOM 733 C C . PHE A 1 91 ? -8.769 23.804 3.466 1.00 96.38 91 PHE A C 1
ATOM 735 O O . PHE A 1 91 ? -9.489 23.306 4.335 1.00 96.38 91 PHE A O 1
ATOM 742 N N . CYS A 1 92 ? -7.491 24.106 3.700 1.00 96.62 92 CYS A N 1
ATOM 743 C CA . CYS A 1 92 ? -6.822 23.852 4.971 1.00 96.62 92 CYS A CA 1
ATOM 744 C C . CYS A 1 92 ? -7.395 24.700 6.112 1.00 96.62 92 CYS A C 1
ATOM 746 O O . CYS A 1 92 ? -7.657 24.159 7.184 1.00 96.62 92 CYS A O 1
ATOM 748 N N . LEU A 1 93 ? -7.671 25.990 5.881 1.00 95.88 93 LEU A N 1
ATOM 749 C CA . LEU A 1 93 ? -8.293 26.849 6.894 1.00 95.88 93 LEU A CA 1
ATOM 750 C C . LEU A 1 93 ? -9.691 26.348 7.268 1.00 95.88 93 LEU A C 1
ATOM 752 O O . LEU A 1 93 ? -9.978 26.199 8.451 1.00 95.88 93 LEU A O 1
ATOM 756 N N . ARG A 1 94 ? -10.541 26.007 6.288 1.00 95.69 94 ARG A N 1
ATOM 757 C CA . ARG A 1 94 ? -11.864 25.406 6.559 1.00 95.69 94 ARG A CA 1
ATOM 758 C C . ARG A 1 94 ? -11.753 24.126 7.390 1.00 95.69 94 ARG A C 1
ATOM 760 O O . ARG A 1 94 ? -12.534 23.926 8.314 1.00 95.69 94 ARG A O 1
ATOM 767 N N . THR A 1 95 ? -10.758 23.293 7.094 1.00 96.25 95 THR A N 1
ATOM 768 C CA . THR A 1 95 ? -10.491 22.061 7.849 1.00 96.25 95 THR A CA 1
ATOM 769 C C . THR A 1 95 ? -10.018 22.359 9.277 1.00 96.25 95 THR A C 1
ATOM 771 O O . THR A 1 95 ? -10.450 21.687 10.210 1.00 96.25 95 THR A O 1
ATOM 774 N N . ALA A 1 96 ? -9.193 23.392 9.477 1.00 96.06 96 ALA A N 1
ATOM 775 C CA . ALA A 1 96 ? -8.761 23.834 10.803 1.00 96.06 96 ALA A CA 1
ATOM 776 C C . ALA A 1 96 ? -9.936 24.339 11.653 1.00 96.06 96 ALA A C 1
ATOM 778 O O . ALA A 1 96 ? -10.067 23.933 12.806 1.00 96.06 96 ALA A O 1
ATOM 779 N N . TRP A 1 97 ? -10.826 25.150 11.073 1.00 95.56 97 TRP A N 1
ATOM 780 C CA . TRP A 1 97 ? -12.053 25.598 11.740 1.00 95.56 97 TRP A CA 1
ATOM 781 C C . TRP A 1 97 ? -12.944 24.420 12.138 1.00 95.56 97 TRP A C 1
ATOM 783 O O . TRP A 1 97 ? -13.378 24.342 13.285 1.00 95.56 97 TRP A O 1
ATOM 793 N N . ALA A 1 98 ? -13.158 23.462 11.229 1.00 94.88 98 ALA A N 1
ATOM 794 C CA . ALA A 1 98 ? -13.926 22.256 11.529 1.00 94.88 98 ALA A CA 1
ATOM 795 C C . ALA A 1 98 ? -13.299 21.441 12.674 1.00 94.88 98 ALA A C 1
ATOM 797 O O . ALA A 1 98 ? -14.025 20.936 13.530 1.00 94.88 98 ALA A O 1
ATOM 798 N N . PHE A 1 99 ? -11.968 21.340 12.722 1.00 95.56 99 PHE A N 1
ATOM 799 C CA . PHE A 1 99 ? -11.253 20.657 13.800 1.00 95.56 99 PHE A CA 1
ATOM 800 C C . PHE A 1 99 ? -11.469 21.337 15.155 1.00 95.56 99 PHE A C 1
ATOM 802 O O . PHE A 1 99 ? -11.876 20.672 16.104 1.00 95.56 99 PHE A O 1
ATOM 809 N N . VAL A 1 100 ? -11.248 22.653 15.237 1.00 95.19 100 VAL A N 1
ATOM 810 C CA . VAL A 1 100 ? -11.404 23.425 16.483 1.00 95.19 100 VAL A CA 1
ATOM 811 C C . VAL A 1 100 ? -12.854 23.403 16.967 1.00 95.19 100 VAL A C 1
ATOM 813 O O . VAL A 1 100 ? -13.095 23.248 18.159 1.00 95.19 100 VAL A O 1
ATOM 816 N N . PHE A 1 101 ? -13.822 23.491 16.051 1.00 95.25 101 PHE A N 1
ATOM 817 C CA . PHE A 1 101 ? -15.243 23.447 16.392 1.00 95.25 101 PHE A CA 1
ATOM 818 C C . PHE A 1 101 ? -15.682 22.085 16.954 1.00 95.25 101 PHE A C 1
ATOM 820 O O . PHE A 1 101 ? -16.411 22.033 17.938 1.00 95.25 101 PHE A O 1
ATOM 827 N N . ASN A 1 102 ? -15.231 20.973 16.357 1.00 94.75 102 ASN A N 1
ATOM 828 C CA . ASN A 1 102 ? -15.597 19.629 16.826 1.00 94.75 102 ASN A CA 1
ATOM 829 C C . ASN A 1 102 ? -14.801 19.192 18.068 1.00 94.75 102 ASN A C 1
ATOM 831 O O . ASN A 1 102 ? -15.294 18.395 18.867 1.00 94.75 102 ASN A O 1
ATOM 835 N N . TYR A 1 103 ? -13.573 19.691 18.232 1.00 95.38 103 TYR A N 1
ATOM 836 C CA . TYR A 1 103 ? -12.651 19.284 19.295 1.00 95.38 103 TYR A CA 1
ATOM 837 C C . TYR A 1 103 ? -12.021 20.481 20.029 1.00 95.38 103 TYR A C 1
ATOM 839 O O . TYR A 1 103 ? -10.795 20.568 20.105 1.00 95.38 103 TYR A O 1
ATOM 847 N N . PRO A 1 104 ? -12.817 21.383 20.636 1.00 95.31 104 PRO A N 1
ATOM 848 C CA . PRO A 1 104 ? -12.297 22.593 21.288 1.00 95.31 104 PRO A CA 1
ATOM 849 C C . PRO A 1 104 ? -11.420 22.286 22.511 1.00 95.31 104 PRO A C 1
ATOM 851 O O . PRO A 1 104 ? -10.580 23.084 22.908 1.00 95.31 104 PRO A O 1
ATOM 854 N N . TRP A 1 105 ? -11.606 21.107 23.107 1.00 94.38 105 TRP A N 1
ATOM 855 C CA . TRP A 1 105 ? -10.860 20.619 24.266 1.00 94.38 105 TRP A CA 1
ATOM 856 C C . TRP A 1 105 ? -9.498 20.003 23.906 1.00 94.38 105 TRP A C 1
ATOM 858 O O . TRP A 1 105 ? -8.716 19.697 24.809 1.00 94.38 105 TRP A O 1
ATOM 868 N N . PHE A 1 106 ? -9.217 19.766 22.620 1.00 93.56 106 PHE A N 1
ATOM 869 C CA . PHE A 1 106 ? -7.992 19.113 22.166 1.00 93.56 106 PHE A CA 1
ATOM 870 C C . PHE A 1 106 ? -7.116 20.082 21.376 1.00 93.56 106 PHE A C 1
ATOM 872 O O . PHE A 1 106 ? -7.469 20.526 20.284 1.00 93.56 106 PHE A O 1
ATOM 879 N N . ASN A 1 107 ? -5.927 20.363 21.905 1.00 93.94 107 ASN A N 1
ATOM 880 C CA . ASN A 1 107 ? -4.967 21.219 21.222 1.00 93.94 107 ASN A CA 1
ATOM 881 C C . ASN A 1 107 ? -4.511 20.570 19.913 1.00 93.94 107 ASN A C 1
ATOM 883 O O . ASN A 1 107 ? -4.091 19.411 19.891 1.00 93.94 107 ASN A O 1
ATOM 887 N N . MET A 1 108 ? -4.570 21.336 18.822 1.00 93.19 108 MET A N 1
ATOM 888 C CA . MET A 1 108 ? -4.132 20.867 17.512 1.00 93.19 108 MET A CA 1
ATOM 889 C C . MET A 1 108 ? -2.657 20.427 17.572 1.00 93.19 108 MET A C 1
ATOM 891 O O . MET A 1 108 ? -1.809 21.216 17.995 1.00 93.19 108 MET A O 1
ATOM 895 N N . PRO A 1 109 ? -2.319 19.197 17.138 1.00 94.75 109 PRO A N 1
ATOM 896 C CA . PRO A 1 109 ? -0.935 18.739 17.096 1.00 94.75 109 PRO A CA 1
ATOM 897 C C . PRO A 1 109 ? -0.072 19.648 16.219 1.00 94.75 109 PRO A C 1
ATOM 899 O O . PRO A 1 109 ? -0.523 20.116 15.175 1.00 94.75 109 PRO A O 1
ATOM 902 N N . THR A 1 110 ? 1.195 19.843 16.587 1.00 94.56 110 THR A N 1
ATOM 903 C CA . THR A 1 110 ? 2.111 20.756 15.876 1.00 94.56 110 THR A CA 1
ATOM 904 C C . THR A 1 110 ? 2.303 20.385 14.404 1.00 94.56 110 THR A C 1
ATOM 906 O O . THR A 1 110 ? 2.377 21.265 13.551 1.00 94.56 110 THR A O 1
ATOM 909 N N . THR A 1 111 ? 2.341 19.091 14.072 1.00 93.62 111 THR A N 1
ATOM 910 C CA . THR A 1 111 ? 2.400 18.602 12.684 1.00 93.62 111 THR A CA 1
ATOM 911 C C . THR A 1 111 ? 1.145 18.978 11.903 1.00 93.62 111 THR A C 1
ATOM 913 O O . THR A 1 111 ? 1.236 19.476 10.782 1.00 93.62 111 THR A O 1
ATOM 916 N N . LEU A 1 112 ? -0.025 18.813 12.519 1.00 94.50 112 LEU A N 1
ATOM 917 C CA . LEU A 1 112 ? -1.301 19.172 11.917 1.00 94.50 112 LEU A CA 1
ATOM 918 C C . LEU A 1 112 ? -1.430 20.690 11.742 1.00 94.50 112 LEU A C 1
ATOM 920 O O . LEU A 1 112 ? -1.850 21.146 10.683 1.00 94.50 112 LEU A O 1
ATOM 924 N N . GLN A 1 113 ? -0.989 21.474 12.725 1.00 95.06 113 GLN A N 1
ATOM 925 C CA . GLN A 1 113 ? -0.948 22.934 12.647 1.00 95.06 113 GLN A CA 1
ATOM 926 C C . GLN A 1 113 ? -0.015 23.414 11.530 1.00 95.06 113 GLN A C 1
ATOM 928 O O . GLN A 1 113 ? -0.396 24.277 10.737 1.00 95.06 113 GLN A O 1
ATOM 933 N N . LYS A 1 114 ? 1.184 22.828 11.411 1.00 94.94 114 LYS A N 1
ATOM 934 C CA . LYS A 1 114 ? 2.115 23.116 10.310 1.00 94.94 114 LYS A CA 1
ATOM 935 C C . LYS A 1 114 ? 1.468 22.857 8.952 1.00 94.94 114 LYS A C 1
ATOM 937 O O . LYS A 1 114 ? 1.618 23.684 8.063 1.00 94.94 114 LYS A O 1
ATOM 942 N N . ILE A 1 115 ? 0.711 21.771 8.802 1.00 94.56 115 ILE A N 1
ATOM 943 C CA . ILE A 1 115 ? 0.011 21.446 7.550 1.00 94.56 115 ILE A CA 1
ATOM 944 C C . ILE A 1 115 ? -1.153 22.412 7.287 1.00 94.56 115 ILE A C 1
ATOM 946 O O . ILE A 1 115 ? -1.250 22.979 6.198 1.00 94.56 115 ILE A O 1
ATOM 950 N N . LEU A 1 116 ? -2.046 22.604 8.260 1.00 96.06 116 LEU A N 1
ATOM 951 C CA .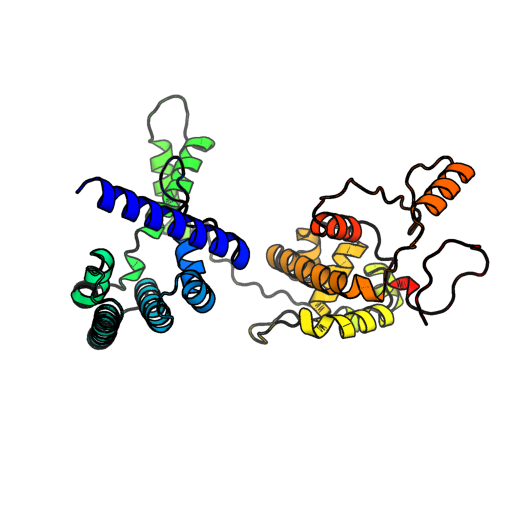 LEU A 1 116 ? -3.299 23.328 8.041 1.00 96.06 116 LEU A CA 1
ATOM 952 C C . LEU A 1 116 ? -3.125 24.851 8.013 1.00 96.06 116 LEU A C 1
ATOM 954 O O . LEU A 1 116 ? -3.787 25.532 7.232 1.00 96.06 116 LEU A O 1
ATOM 958 N N . ILE A 1 117 ? -2.238 25.396 8.844 1.00 94.81 117 ILE A N 1
ATOM 959 C CA . ILE A 1 117 ? -2.034 26.845 8.951 1.00 94.81 117 ILE A CA 1
ATOM 960 C C . ILE A 1 117 ? -0.904 27.284 8.020 1.00 94.81 117 ILE A C 1
ATOM 962 O O . ILE A 1 117 ? -1.110 28.112 7.132 1.00 94.81 117 ILE A O 1
ATOM 966 N N . HIS A 1 118 ? 0.274 26.675 8.163 1.00 92.88 118 HIS A N 1
ATOM 967 C CA . HIS A 1 118 ? 1.490 27.106 7.462 1.00 92.88 118 HIS A CA 1
ATOM 968 C C . HIS A 1 118 ? 1.744 26.375 6.136 1.00 92.88 118 HIS A C 1
ATOM 970 O O . HIS A 1 118 ? 2.556 26.829 5.332 1.00 92.88 118 HIS A O 1
ATOM 976 N N . GLY A 1 119 ? 1.033 25.279 5.853 1.00 92.06 119 GLY A N 1
ATOM 977 C CA . GLY A 1 119 ? 1.344 24.404 4.720 1.00 92.06 119 GLY A CA 1
ATOM 978 C C . GLY A 1 119 ? 1.246 25.105 3.368 1.00 92.06 119 GLY A C 1
ATOM 979 O O . GLY A 1 119 ? 2.057 24.853 2.484 1.00 92.06 119 GLY A O 1
ATOM 980 N N . HIS A 1 120 ? 0.316 26.051 3.218 1.00 93.06 120 HIS A N 1
ATOM 981 C CA . HIS A 1 120 ? 0.193 26.835 1.988 1.00 93.06 120 HIS A CA 1
ATOM 982 C C . HIS A 1 120 ? 1.407 27.745 1.733 1.00 93.06 120 HIS A C 1
ATOM 984 O O . HIS A 1 120 ? 1.808 27.883 0.582 1.00 93.06 120 HIS A O 1
ATOM 990 N N . GLN A 1 121 ? 2.012 28.310 2.787 1.00 93.44 121 GLN A N 1
ATOM 991 C CA . GLN A 1 121 ? 3.209 29.157 2.689 1.00 93.44 121 GLN A CA 1
ATOM 992 C C . GLN A 1 121 ? 4.424 28.326 2.271 1.00 93.44 121 GLN A C 1
ATOM 994 O O . GLN A 1 121 ? 5.268 28.787 1.510 1.00 93.44 121 GLN A O 1
ATOM 999 N N . ILE A 1 122 ? 4.498 27.080 2.752 1.00 91.25 122 ILE A N 1
ATOM 1000 C CA . ILE A 1 122 ? 5.538 26.131 2.348 1.00 91.25 122 ILE A CA 1
ATOM 1001 C C . ILE A 1 122 ? 5.369 25.798 0.865 1.00 91.25 122 ILE A C 1
ATOM 1003 O O . ILE A 1 122 ? 6.312 25.951 0.100 1.00 91.25 122 ILE A O 1
ATOM 1007 N N . VAL A 1 123 ? 4.162 25.417 0.439 1.00 91.12 123 VAL A N 1
ATOM 1008 C CA . VAL A 1 123 ? 3.869 25.100 -0.971 1.00 91.12 123 VAL A CA 1
ATOM 1009 C C . VAL A 1 123 ? 4.163 26.281 -1.901 1.00 91.12 123 VAL A C 1
ATOM 1011 O O . VAL A 1 123 ? 4.599 26.065 -3.022 1.00 91.12 123 VAL A O 1
ATOM 1014 N N . GLU A 1 124 ? 3.939 27.515 -1.452 1.00 90.81 124 GLU A N 1
ATOM 1015 C CA . GLU A 1 124 ? 4.244 28.723 -2.225 1.00 90.81 124 GLU A CA 1
ATOM 1016 C C . GLU A 1 124 ? 5.748 28.984 -2.366 1.00 90.81 124 GLU A C 1
ATOM 1018 O O . GLU A 1 124 ? 6.200 29.398 -3.429 1.00 90.81 124 GLU A O 1
ATOM 1023 N N . LYS A 1 125 ? 6.528 28.727 -1.311 1.00 90.62 125 LYS A N 1
ATOM 1024 C CA . LYS A 1 125 ? 7.986 28.918 -1.329 1.00 90.62 125 LYS A CA 1
ATOM 1025 C C . LYS A 1 125 ? 8.733 27.802 -2.055 1.00 90.62 125 LYS A C 1
ATOM 1027 O O . LYS A 1 125 ? 9.837 28.025 -2.544 1.00 90.62 125 LYS A O 1
ATOM 1032 N N . VAL A 1 126 ? 8.176 26.596 -2.083 1.00 86.88 126 VAL A N 1
ATOM 1033 C CA . VAL A 1 126 ? 8.814 25.439 -2.711 1.00 86.88 126 VAL A CA 1
ATOM 1034 C C . VAL A 1 126 ? 8.601 25.507 -4.229 1.00 86.88 126 VAL A C 1
ATOM 1036 O O . VAL A 1 126 ? 7.486 25.367 -4.716 1.00 86.88 126 VAL A O 1
ATOM 1039 N N . GLY A 1 127 ? 9.684 25.678 -4.995 1.00 80.88 127 GLY A N 1
ATOM 1040 C CA . GLY A 1 127 ? 9.651 25.781 -6.466 1.00 80.88 127 GLY A CA 1
ATOM 1041 C C . GLY A 1 127 ? 9.317 24.483 -7.222 1.00 80.88 127 GLY A C 1
ATOM 1042 O O . GLY A 1 127 ? 9.325 24.464 -8.449 1.00 80.88 127 GLY A O 1
ATOM 1043 N N . VAL A 1 128 ? 9.032 23.393 -6.506 1.00 87.31 128 VAL A N 1
ATOM 1044 C CA . VAL A 1 128 ? 8.686 22.069 -7.043 1.00 87.31 128 VAL A CA 1
ATOM 1045 C C . VAL A 1 128 ? 7.472 21.491 -6.316 1.00 87.31 128 VAL A C 1
ATOM 1047 O O . VAL A 1 128 ? 7.060 21.966 -5.260 1.00 87.31 128 VAL A O 1
ATOM 1050 N N . ALA A 1 129 ? 6.865 20.444 -6.871 1.00 88.75 129 ALA A N 1
ATOM 1051 C CA . ALA A 1 129 ? 5.778 19.760 -6.186 1.00 88.75 129 ALA A CA 1
ATOM 1052 C C . ALA A 1 129 ? 6.257 19.185 -4.843 1.00 88.75 129 ALA A C 1
ATOM 1054 O O . ALA A 1 129 ? 7.202 18.400 -4.801 1.00 88.75 129 ALA A O 1
ATOM 1055 N N . ILE A 1 130 ? 5.573 19.541 -3.752 1.00 90.19 130 ILE A N 1
ATOM 1056 C CA . ILE A 1 130 ? 5.995 19.194 -2.386 1.00 90.19 130 ILE A CA 1
ATOM 1057 C C . ILE A 1 130 ? 6.154 17.683 -2.165 1.00 90.19 130 ILE A C 1
ATOM 1059 O O . ILE A 1 130 ? 7.060 17.260 -1.457 1.00 90.19 130 ILE A O 1
ATOM 1063 N N . GLY A 1 131 ? 5.333 16.859 -2.825 1.00 86.69 131 GLY A N 1
ATOM 1064 C CA . GLY A 1 131 ? 5.424 15.400 -2.735 1.00 86.69 131 GLY A CA 1
ATOM 1065 C C . GLY A 1 131 ? 6.722 14.809 -3.298 1.00 86.69 131 GLY A C 1
ATOM 1066 O O . GLY A 1 131 ? 7.083 13.699 -2.923 1.00 86.69 131 GLY A O 1
ATOM 1067 N N . LEU A 1 132 ? 7.443 15.538 -4.160 1.00 88.00 132 LEU A N 1
ATOM 1068 C CA . LEU A 1 132 ? 8.757 15.122 -4.669 1.00 88.00 132 LEU A CA 1
ATOM 1069 C C . LEU A 1 132 ? 9.871 15.294 -3.629 1.00 88.00 132 LEU A C 1
ATOM 1071 O O . LEU A 1 132 ? 10.916 14.668 -3.759 1.00 88.00 132 LEU A O 1
ATOM 1075 N N . LEU A 1 133 ? 9.644 16.117 -2.602 1.00 87.88 133 LEU A N 1
ATOM 1076 C CA . LEU A 1 133 ? 10.584 16.365 -1.504 1.00 87.88 133 LEU A CA 1
ATOM 1077 C C . LEU A 1 133 ? 10.350 15.427 -0.310 1.00 87.88 133 LEU A C 1
ATOM 1079 O O . LEU A 1 133 ? 10.697 15.753 0.822 1.00 87.88 133 LEU A O 1
ATOM 1083 N N . SER A 1 134 ? 9.691 14.293 -0.538 1.00 86.62 134 SER A N 1
ATOM 1084 C CA . SER A 1 134 ? 9.395 13.317 0.507 1.00 86.62 134 SER A CA 1
ATOM 1085 C C . SER A 1 134 ? 10.648 12.541 0.926 1.00 86.62 134 SER A C 1
ATOM 1087 O O . SER A 1 134 ? 11.401 12.057 0.083 1.00 86.62 134 SER A O 1
ATOM 1089 N N . GLU A 1 135 ? 10.811 12.359 2.237 1.00 87.12 135 GLU A N 1
ATOM 1090 C CA . GLU A 1 135 ? 11.858 11.524 2.844 1.00 87.12 135 GLU A CA 1
ATOM 1091 C C . GLU A 1 135 ? 11.621 10.014 2.619 1.00 87.12 135 GLU A C 1
ATOM 1093 O O . GLU A 1 135 ? 12.553 9.220 2.720 1.00 87.12 135 GLU A O 1
ATOM 1098 N N . ASP A 1 136 ? 10.407 9.594 2.224 1.00 82.38 136 ASP A N 1
ATOM 1099 C CA . ASP A 1 136 ? 10.038 8.180 2.023 1.00 82.38 136 ASP A CA 1
ATOM 1100 C C . ASP A 1 136 ? 11.010 7.450 1.073 1.00 82.38 136 ASP A C 1
ATOM 1102 O O . ASP A 1 136 ? 11.295 6.257 1.234 1.00 82.38 136 ASP A O 1
ATOM 1106 N N . ALA A 1 137 ? 11.514 8.162 0.058 1.00 84.50 137 ALA A N 1
ATOM 1107 C CA . ALA A 1 137 ? 12.469 7.617 -0.900 1.00 84.50 137 ALA A CA 1
ATOM 1108 C C . ALA A 1 137 ? 13.813 7.298 -0.234 1.00 84.50 137 ALA A C 1
ATOM 1110 O O . ALA A 1 137 ? 14.361 6.219 -0.467 1.00 84.50 137 ALA A O 1
ATOM 1111 N N . GLU A 1 138 ? 14.308 8.201 0.611 1.00 87.12 138 GLU A N 1
ATOM 1112 C CA . GLU A 1 138 ? 15.545 8.035 1.372 1.00 87.12 138 GLU A CA 1
ATOM 1113 C C . GLU A 1 138 ? 15.397 6.925 2.416 1.00 87.12 138 GLU A C 1
ATOM 1115 O O . GLU A 1 138 ? 16.215 6.004 2.461 1.00 87.12 138 GLU A O 1
ATOM 1120 N N . GLU A 1 139 ? 14.297 6.906 3.170 1.00 85.94 139 GLU A N 1
ATOM 1121 C CA . GLU A 1 139 ? 14.061 5.869 4.178 1.00 85.94 139 GLU A CA 1
ATOM 1122 C C . GLU A 1 139 ? 13.982 4.468 3.544 1.00 85.94 139 GLU A C 1
ATOM 1124 O O . GLU A 1 139 ? 14.504 3.484 4.086 1.00 85.94 139 GLU A O 1
ATOM 1129 N N . SER A 1 140 ? 13.404 4.356 2.343 1.00 85.69 140 SER A N 1
ATOM 1130 C CA . SER A 1 140 ? 13.379 3.093 1.602 1.00 85.69 140 SER A CA 1
ATOM 1131 C C . SER A 1 140 ? 14.784 2.599 1.231 1.00 85.69 140 SER A C 1
ATOM 1133 O O . SER A 1 140 ? 14.993 1.379 1.176 1.00 85.69 140 SER A O 1
ATOM 1135 N N . ARG A 1 141 ? 15.762 3.495 1.023 1.00 89.62 141 ARG A N 1
ATOM 1136 C CA . ARG A 1 141 ? 17.158 3.120 0.721 1.00 89.62 141 ARG A CA 1
ATOM 1137 C C . ARG A 1 141 ? 17.835 2.401 1.879 1.00 89.62 141 ARG A C 1
ATOM 1139 O O . ARG A 1 141 ? 18.740 1.607 1.632 1.00 89.62 141 ARG A O 1
ATOM 1146 N N . ASN A 1 142 ? 17.356 2.550 3.115 1.00 91.12 142 ASN A N 1
ATOM 1147 C CA . ASN A 1 142 ? 17.897 1.821 4.268 1.00 91.12 142 ASN A CA 1
ATOM 1148 C C . ASN A 1 142 ? 17.825 0.293 4.101 1.00 91.12 142 ASN A C 1
ATOM 1150 O O . ASN A 1 142 ? 18.638 -0.439 4.670 1.00 91.12 142 ASN A O 1
ATOM 1154 N N . LYS A 1 143 ? 16.865 -0.219 3.317 1.00 88.81 143 LYS A N 1
ATOM 1155 C CA . LYS A 1 143 ? 16.802 -1.649 2.969 1.00 88.81 143 LYS A CA 1
ATOM 1156 C C . LYS A 1 143 ? 17.973 -2.058 2.079 1.00 88.81 143 LYS A C 1
ATOM 1158 O O . LYS A 1 143 ? 18.632 -3.049 2.386 1.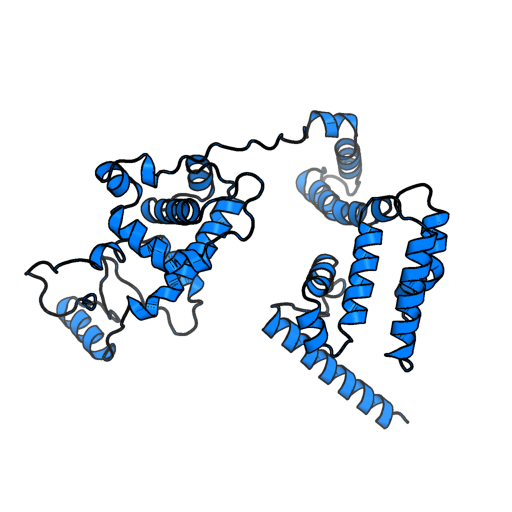00 88.81 143 LYS A O 1
ATOM 1163 N N . ASP A 1 144 ? 18.256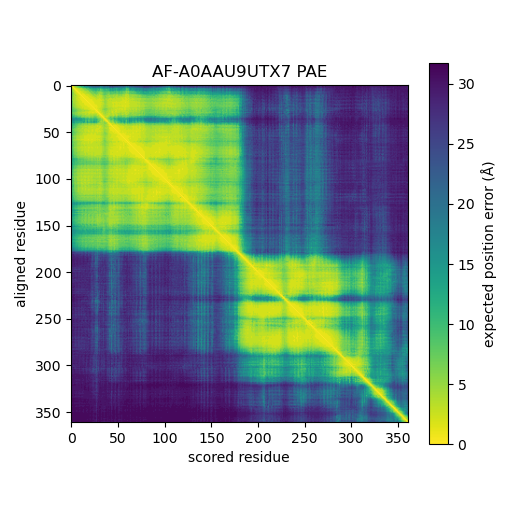 -1.262 1.055 1.00 90.38 144 ASP A N 1
ATOM 1164 C CA . ASP A 1 144 ? 19.349 -1.504 0.114 1.00 90.38 144 ASP A CA 1
ATOM 1165 C C . ASP A 1 144 ? 20.704 -1.383 0.816 1.00 90.38 144 ASP A C 1
ATOM 1167 O O . ASP A 1 144 ? 21.562 -2.236 0.627 1.00 90.38 144 ASP A O 1
ATOM 1171 N N . ILE A 1 145 ? 20.875 -0.406 1.716 1.00 93.12 145 ILE A N 1
ATOM 1172 C CA . ILE A 1 145 ? 22.093 -0.256 2.532 1.00 93.12 145 ILE A CA 1
ATOM 1173 C C . ILE A 1 145 ? 22.371 -1.531 3.336 1.00 93.12 145 ILE A C 1
ATOM 1175 O O . ILE A 1 145 ? 23.484 -2.063 3.302 1.00 93.12 145 ILE A O 1
ATOM 1179 N N . ARG A 1 146 ? 21.356 -2.054 4.041 1.00 92.88 146 ARG A N 1
ATOM 1180 C CA . ARG A 1 146 ? 21.486 -3.305 4.806 1.00 92.88 146 ARG A CA 1
ATOM 1181 C C . ARG A 1 146 ? 21.836 -4.480 3.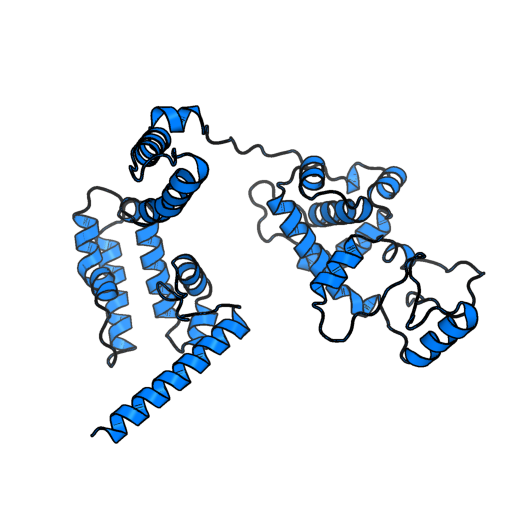898 1.00 92.88 146 ARG A C 1
ATOM 1183 O O . ARG A 1 146 ? 22.714 -5.268 4.243 1.00 92.88 146 ARG A O 1
ATOM 1190 N N . GLN A 1 147 ? 21.189 -4.578 2.740 1.00 92.62 147 GLN A N 1
ATOM 1191 C CA . GLN A 1 147 ? 21.439 -5.646 1.779 1.00 92.62 147 GLN A CA 1
ATOM 1192 C C . GLN A 1 147 ? 22.861 -5.577 1.201 1.00 92.62 147 GLN A C 1
ATOM 1194 O O . GLN A 1 147 ? 23.585 -6.572 1.242 1.00 92.62 147 GLN A O 1
ATOM 1199 N N . TYR A 1 148 ? 23.290 -4.407 0.723 1.00 93.56 148 TYR A N 1
ATOM 1200 C CA . TYR A 1 148 ? 24.633 -4.163 0.192 1.00 93.56 148 TYR A CA 1
ATOM 1201 C C . TYR A 1 148 ? 25.708 -4.481 1.222 1.00 93.56 148 TYR A C 1
ATOM 1203 O O . TYR A 1 148 ? 26.660 -5.204 0.917 1.00 93.56 148 TYR A O 1
ATOM 1211 N N . ARG A 1 149 ? 25.509 -4.065 2.476 1.00 91.38 149 ARG A N 1
ATOM 1212 C CA . ARG A 1 149 ? 26.446 -4.395 3.548 1.00 91.38 149 ARG A CA 1
ATOM 1213 C C . ARG A 1 149 ? 26.521 -5.901 3.825 1.00 91.38 149 ARG A C 1
ATOM 1215 O O . ARG A 1 149 ? 27.609 -6.428 4.045 1.00 91.38 149 ARG A O 1
ATOM 1222 N N . GLN A 1 150 ? 25.391 -6.605 3.827 1.00 91.94 150 GLN A N 1
ATOM 1223 C CA . GLN A 1 150 ? 25.352 -8.033 4.160 1.00 91.94 150 GLN A CA 1
ATOM 1224 C C . GLN A 1 150 ? 25.905 -8.935 3.053 1.00 91.94 150 GLN A C 1
ATOM 1226 O O . GLN A 1 150 ? 26.614 -9.899 3.367 1.00 91.94 150 GLN A O 1
ATOM 1231 N N . GLN A 1 151 ? 25.555 -8.640 1.798 1.00 90.94 151 GLN A N 1
ATOM 1232 C CA . GLN A 1 151 ? 25.742 -9.541 0.657 1.00 90.94 151 GLN A CA 1
ATOM 1233 C C . GLN A 1 151 ? 26.893 -9.138 -0.272 1.00 90.94 151 GLN A C 1
ATOM 1235 O O . GLN A 1 151 ? 27.515 -10.020 -0.850 1.00 90.94 151 GLN A O 1
ATOM 1240 N N . PHE A 1 152 ? 27.176 -7.840 -0.420 1.00 87.75 152 PHE A N 1
ATOM 1241 C CA . PHE A 1 152 ? 28.047 -7.340 -1.493 1.00 87.75 152 PHE A CA 1
ATOM 1242 C C . PHE A 1 152 ? 29.335 -6.683 -0.987 1.00 87.75 152 PHE A C 1
ATOM 1244 O O . PHE A 1 152 ? 30.332 -6.671 -1.701 1.00 87.75 152 PHE A O 1
ATOM 1251 N N . SER A 1 153 ? 29.345 -6.156 0.240 1.00 91.38 153 SER A N 1
ATOM 1252 C CA . SER A 1 153 ? 30.557 -5.555 0.801 1.00 91.38 153 SER A CA 1
ATOM 1253 C C . SER A 1 153 ? 31.563 -6.604 1.271 1.00 91.38 153 SER A C 1
ATOM 1255 O O . SER A 1 153 ? 31.198 -7.625 1.869 1.00 91.38 153 SER A O 1
ATOM 1257 N N . ARG A 1 154 ? 32.846 -6.316 1.067 1.00 90.75 154 ARG A N 1
ATOM 1258 C CA . ARG A 1 154 ? 33.946 -7.113 1.596 1.00 90.75 154 ARG A CA 1
ATOM 1259 C C . ARG A 1 154 ? 33.979 -6.999 3.129 1.00 90.75 154 ARG A C 1
ATOM 1261 O O . ARG A 1 154 ? 33.767 -5.928 3.700 1.00 90.75 154 ARG A O 1
ATOM 1268 N N . LYS A 1 155 ? 34.253 -8.117 3.812 1.00 91.44 155 LYS A N 1
ATOM 1269 C CA . LYS A 1 155 ? 34.176 -8.236 5.287 1.00 91.44 155 LYS A CA 1
ATOM 1270 C C . LYS A 1 155 ? 35.539 -8.292 5.987 1.00 91.44 155 LYS A C 1
ATOM 1272 O O . LYS A 1 155 ? 35.595 -8.590 7.173 1.00 91.44 155 LYS A O 1
ATOM 1277 N N . PHE A 1 156 ? 36.622 -7.966 5.276 1.00 90.44 156 PHE A N 1
ATOM 1278 C CA . PHE A 1 156 ? 37.972 -7.890 5.854 1.00 90.44 156 PHE A CA 1
ATOM 1279 C C . PHE A 1 156 ? 38.167 -6.657 6.753 1.00 90.44 156 PHE A C 1
ATOM 1281 O O . PHE A 1 156 ? 39.087 -6.620 7.560 1.00 90.44 156 PHE A O 1
ATOM 1288 N N . SER A 1 157 ? 37.313 -5.633 6.622 1.00 89.69 157 SER A N 1
ATOM 1289 C CA . SER A 1 157 ? 37.370 -4.411 7.425 1.00 89.69 157 SER A CA 1
ATOM 1290 C C . SER A 1 157 ? 35.972 -3.857 7.715 1.00 89.69 157 SER A C 1
ATOM 1292 O O . SER A 1 157 ? 34.990 -4.126 7.014 1.00 89.69 157 SER A O 1
ATOM 1294 N N . ARG A 1 158 ? 35.869 -3.038 8.765 1.00 86.50 158 ARG A N 1
ATOM 1295 C CA . ARG A 1 158 ? 34.637 -2.312 9.112 1.00 86.50 158 ARG A CA 1
ATOM 1296 C C . ARG A 1 158 ? 34.379 -1.093 8.220 1.00 86.50 158 ARG A C 1
ATOM 1298 O O . ARG A 1 158 ? 33.376 -0.421 8.421 1.00 86.50 158 ARG A O 1
ATOM 1305 N N . LYS A 1 159 ? 35.233 -0.815 7.232 1.00 89.81 159 LYS A N 1
ATOM 1306 C CA . LYS A 1 159 ? 35.009 0.261 6.259 1.00 89.81 159 LYS A CA 1
ATOM 1307 C C . LYS A 1 159 ? 33.762 0.001 5.398 1.00 89.81 159 LYS A C 1
ATOM 1309 O O . LYS A 1 159 ? 33.467 -1.143 5.048 1.00 89.81 159 LYS A O 1
ATOM 1314 N N . MET A 1 160 ? 33.037 1.074 5.070 1.00 89.62 160 MET A N 1
ATOM 1315 C CA . MET A 1 160 ? 31.795 1.054 4.272 1.00 89.62 160 MET A CA 1
ATOM 1316 C C . MET A 1 160 ? 32.007 1.385 2.786 1.00 89.62 160 MET A C 1
ATOM 1318 O O . MET A 1 160 ? 31.024 1.595 2.080 1.00 89.62 160 MET A O 1
ATOM 1322 N N . GLU A 1 161 ? 33.253 1.439 2.310 1.00 93.19 161 GLU A N 1
ATOM 1323 C CA . GLU A 1 161 ? 33.597 1.863 0.941 1.00 93.19 161 GLU A CA 1
ATOM 1324 C C . GLU A 1 161 ? 32.764 1.125 -0.122 1.00 93.19 161 GLU A C 1
ATOM 1326 O O . GLU A 1 161 ? 32.114 1.757 -0.947 1.00 93.19 161 GLU A O 1
ATOM 1331 N N . ASP A 1 162 ? 32.669 -0.204 -0.043 1.00 93.56 162 ASP A N 1
ATOM 1332 C CA . ASP A 1 162 ? 31.918 -0.999 -1.028 1.00 93.56 162 ASP A CA 1
ATOM 1333 C C . ASP A 1 162 ? 30.411 -0.715 -1.008 1.00 93.56 162 ASP A C 1
ATOM 1335 O O . ASP A 1 162 ? 29.758 -0.688 -2.053 1.00 93.56 162 ASP A O 1
ATOM 1339 N N . THR A 1 163 ? 29.845 -0.495 0.184 1.00 92.56 163 THR A N 1
ATOM 1340 C CA . THR A 1 163 ? 28.434 -0.118 0.330 1.00 92.56 163 THR A CA 1
ATOM 1341 C C . THR A 1 163 ? 28.197 1.239 -0.328 1.00 92.56 163 THR A C 1
ATOM 1343 O O . THR A 1 163 ? 27.213 1.402 -1.045 1.00 92.56 163 THR A O 1
ATOM 1346 N N . TYR A 1 164 ? 29.114 2.189 -0.130 1.00 93.12 164 TYR A N 1
ATOM 1347 C CA . TYR A 1 164 ? 29.050 3.519 -0.729 1.00 93.12 164 TYR A CA 1
ATOM 1348 C C . TYR A 1 164 ? 29.137 3.460 -2.259 1.00 93.12 164 TYR A C 1
ATOM 1350 O O . TYR A 1 164 ? 28.251 3.980 -2.937 1.00 93.12 164 TYR A O 1
ATOM 1358 N N . TYR A 1 165 ? 30.115 2.740 -2.815 1.00 94.38 165 TYR A N 1
ATOM 1359 C CA . TYR A 1 165 ? 30.226 2.559 -4.267 1.00 94.38 165 TYR A CA 1
ATOM 1360 C C . TYR A 1 165 ? 28.998 1.859 -4.865 1.00 94.38 165 TYR A C 1
ATOM 1362 O O . TYR A 1 165 ? 28.490 2.282 -5.902 1.00 94.38 165 TYR A O 1
ATOM 1370 N N . SER A 1 166 ? 28.457 0.840 -4.189 1.00 93.00 166 SER A N 1
ATOM 1371 C CA . SER A 1 166 ? 27.227 0.160 -4.628 1.00 93.00 166 SER A CA 1
ATOM 1372 C C . SER A 1 166 ? 26.028 1.111 -4.665 1.00 93.00 166 SER A C 1
ATOM 1374 O O . SER A 1 166 ? 25.224 1.070 -5.600 1.00 93.00 166 SER A O 1
ATOM 1376 N N . LEU A 1 167 ? 25.909 1.994 -3.666 1.00 92.62 167 LEU A N 1
ATOM 1377 C CA . LEU A 1 167 ? 24.883 3.034 -3.652 1.00 92.62 167 LEU A CA 1
ATOM 1378 C C . LEU A 1 167 ? 25.066 3.985 -4.835 1.00 92.62 167 LEU A C 1
ATOM 1380 O O . LEU A 1 167 ? 24.097 4.149 -5.574 1.00 92.62 167 LEU A O 1
ATOM 1384 N N . MET A 1 168 ? 26.279 4.509 -5.058 1.00 92.75 168 MET A N 1
ATOM 1385 C CA . MET A 1 168 ? 26.590 5.417 -6.172 1.00 92.75 168 MET A CA 1
ATOM 1386 C C . MET A 1 168 ? 26.198 4.819 -7.524 1.00 92.75 168 MET A C 1
ATOM 1388 O O . MET A 1 168 ? 25.450 5.445 -8.273 1.00 92.75 168 MET A O 1
ATOM 1392 N N . ILE A 1 169 ? 26.624 3.582 -7.795 1.00 90.62 169 ILE A N 1
ATOM 1393 C CA . ILE A 1 169 ? 26.302 2.865 -9.038 1.00 90.62 169 ILE A CA 1
ATOM 1394 C C . ILE A 1 169 ? 24.786 2.696 -9.183 1.00 90.62 169 ILE A C 1
ATOM 1396 O O . ILE A 1 169 ? 24.228 2.914 -10.255 1.00 90.62 169 ILE A O 1
ATOM 1400 N N . SER A 1 170 ? 24.092 2.327 -8.102 1.00 89.56 170 SER A N 1
ATOM 1401 C CA . SER A 1 170 ? 22.640 2.121 -8.145 1.00 89.56 170 SER A CA 1
ATOM 1402 C C . SER A 1 170 ? 21.826 3.411 -8.291 1.00 89.56 170 SER A C 1
ATOM 1404 O O . SER A 1 170 ? 20.677 3.343 -8.725 1.00 89.56 170 SER A O 1
ATOM 1406 N N . SER A 1 171 ? 22.392 4.560 -7.912 1.00 90.75 171 SER A N 1
ATOM 1407 C CA . SER A 1 171 ? 21.785 5.886 -8.074 1.00 90.75 171 SER A CA 1
ATOM 1408 C C . SER A 1 171 ? 22.185 6.586 -9.372 1.00 90.75 171 SER A C 1
ATOM 1410 O O . SER A 1 171 ? 21.623 7.634 -9.681 1.00 90.75 171 SER A O 1
ATOM 1412 N N . ASP A 1 172 ? 23.134 6.033 -10.128 1.00 93.12 172 ASP A N 1
ATOM 1413 C CA . ASP A 1 172 ? 23.602 6.632 -11.371 1.00 93.12 172 ASP A CA 1
ATOM 1414 C C . ASP A 1 172 ? 22.445 6.701 -12.396 1.00 93.12 172 ASP A C 1
ATOM 1416 O O . ASP A 1 172 ? 21.846 5.664 -12.731 1.00 93.12 172 ASP A O 1
ATOM 1420 N N . PRO A 1 173 ? 22.087 7.902 -12.896 1.00 90.12 173 PRO A N 1
ATOM 1421 C CA . PRO A 1 173 ? 20.964 8.065 -13.816 1.00 90.12 173 PRO A CA 1
ATOM 1422 C C . PRO A 1 173 ? 21.159 7.350 -15.155 1.00 90.12 173 PRO A C 1
ATOM 1424 O O . PRO A 1 173 ? 20.192 6.832 -15.722 1.00 90.12 173 PRO A O 1
ATOM 1427 N N . TYR A 1 174 ? 22.390 7.310 -15.668 1.00 90.00 174 TYR A N 1
ATOM 1428 C CA . TYR A 1 174 ? 22.716 6.660 -16.932 1.00 90.00 174 TYR A CA 1
ATOM 1429 C C . TYR A 1 174 ? 22.602 5.141 -16.792 1.00 90.00 174 TYR A C 1
ATOM 1431 O O . TYR A 1 174 ? 21.856 4.507 -17.544 1.00 90.00 174 TYR A O 1
ATOM 1439 N N . ILE A 1 175 ? 23.244 4.567 -15.774 1.00 88.31 175 ILE A N 1
ATOM 1440 C CA . ILE A 1 175 ? 23.201 3.130 -15.476 1.00 88.31 175 ILE A CA 1
ATOM 1441 C C . ILE A 1 175 ? 21.764 2.689 -15.193 1.00 88.31 175 ILE A C 1
ATOM 1443 O O . ILE A 1 175 ? 21.296 1.700 -15.759 1.00 88.31 175 ILE A O 1
ATOM 1447 N N . THR A 1 176 ? 21.023 3.437 -14.371 1.00 85.69 176 THR A N 1
ATOM 1448 C CA . THR A 1 176 ? 19.623 3.118 -14.050 1.00 85.69 176 THR A CA 1
ATOM 1449 C C . THR A 1 176 ? 18.754 3.104 -15.305 1.00 85.69 176 THR A C 1
ATOM 1451 O O . THR A 1 176 ? 17.930 2.200 -15.470 1.00 85.69 176 THR A O 1
ATOM 1454 N N . ARG A 1 177 ? 18.958 4.064 -16.215 1.00 82.31 177 ARG A N 1
ATOM 1455 C CA . ARG A 1 177 ? 18.227 4.146 -17.486 1.00 82.31 177 ARG A CA 1
ATOM 1456 C C . ARG A 1 177 ? 18.532 2.967 -18.413 1.00 82.31 177 ARG A C 1
ATOM 1458 O O . ARG A 1 177 ? 17.617 2.491 -19.080 1.00 82.31 177 ARG A O 1
ATOM 1465 N N . VAL A 1 178 ? 19.778 2.494 -18.441 1.00 84.25 178 VAL A N 1
ATOM 1466 C CA . VAL A 1 178 ? 20.231 1.397 -19.315 1.00 84.25 178 VAL A CA 1
ATOM 1467 C C . VAL A 1 178 ? 19.863 0.017 -18.753 1.00 84.25 178 VAL A C 1
ATOM 1469 O O . VAL A 1 178 ? 19.355 -0.826 -19.487 1.00 84.25 178 VAL A O 1
ATOM 1472 N N . ILE A 1 179 ? 20.077 -0.225 -17.455 1.00 77.75 179 ILE A N 1
ATOM 1473 C CA . ILE A 1 179 ? 19.894 -1.546 -16.819 1.00 77.75 179 ILE A CA 1
ATOM 1474 C C . ILE A 1 179 ? 18.427 -1.831 -16.487 1.00 77.75 179 ILE A C 1
ATOM 1476 O O . ILE A 1 179 ? 17.989 -2.984 -16.502 1.00 77.75 179 ILE A O 1
ATOM 1480 N N . ARG A 1 180 ? 17.646 -0.795 -16.162 1.00 64.81 180 ARG A N 1
ATOM 1481 C CA . ARG A 1 180 ? 16.225 -0.926 -15.820 1.00 64.81 180 ARG A CA 1
ATOM 1482 C C . ARG A 1 180 ? 15.362 -0.212 -16.857 1.00 64.81 180 ARG A C 1
ATOM 1484 O O . ARG A 1 180 ? 14.646 0.725 -16.486 1.00 64.81 180 ARG A O 1
ATOM 1491 N N . PRO A 1 181 ? 15.356 -0.645 -18.135 1.00 62.16 181 PRO A N 1
ATOM 1492 C CA . PRO A 1 181 ? 14.357 -0.136 -19.055 1.00 62.16 181 PRO A CA 1
ATOM 1493 C C . PRO A 1 181 ? 12.992 -0.416 -18.427 1.00 62.16 181 PRO A C 1
ATOM 1495 O O . PRO A 1 181 ? 12.731 -1.528 -17.944 1.00 62.16 181 PRO A O 1
ATOM 1498 N N . ARG A 1 182 ? 12.130 0.608 -18.362 1.00 56.50 182 ARG A N 1
ATOM 1499 C CA . ARG A 1 182 ? 10.739 0.403 -17.950 1.00 56.50 182 ARG A CA 1
ATOM 1500 C C . ARG A 1 182 ? 10.197 -0.697 -18.848 1.00 56.50 182 ARG A C 1
ATOM 1502 O O . ARG A 1 182 ? 10.078 -0.504 -20.053 1.00 56.50 182 ARG A O 1
ATOM 1509 N N . ARG A 1 183 ? 9.927 -1.872 -18.272 1.00 60.00 183 ARG A N 1
ATOM 1510 C CA . ARG A 1 183 ? 9.352 -2.975 -19.038 1.00 60.00 183 ARG A CA 1
ATOM 1511 C C . ARG A 1 183 ? 8.022 -2.476 -19.571 1.00 60.00 183 ARG A C 1
ATOM 1513 O O . ARG A 1 183 ? 7.120 -2.189 -18.780 1.00 60.00 183 ARG A O 1
ATOM 1520 N N . ASN A 1 184 ? 7.921 -2.349 -20.891 1.00 64.81 184 ASN A N 1
ATOM 1521 C CA . ASN A 1 184 ? 6.660 -2.019 -21.528 1.00 64.81 184 ASN A CA 1
ATOM 1522 C C . ASN A 1 184 ? 5.608 -3.011 -21.040 1.00 64.81 184 ASN A C 1
ATOM 1524 O O . ASN A 1 184 ? 5.875 -4.210 -20.893 1.00 64.81 184 ASN A O 1
ATOM 1528 N N . ARG A 1 185 ? 4.415 -2.501 -20.732 1.00 60.19 185 ARG A N 1
ATOM 1529 C CA . ARG A 1 185 ? 3.303 -3.351 -20.324 1.00 60.19 185 ARG A CA 1
ATOM 1530 C C . ARG A 1 185 ? 2.946 -4.250 -21.506 1.00 60.19 185 ARG A C 1
ATOM 1532 O O . ARG A 1 185 ? 2.252 -3.824 -22.418 1.00 60.19 185 ARG A O 1
ATOM 1539 N N . VAL A 1 186 ? 3.397 -5.500 -21.467 1.00 67.81 186 VAL A N 1
ATOM 1540 C CA . VAL A 1 186 ? 2.988 -6.512 -22.442 1.00 67.81 186 VAL A CA 1
ATOM 1541 C C . VAL A 1 186 ? 1.605 -7.010 -22.040 1.00 67.81 186 VAL A C 1
ATOM 1543 O O . VAL A 1 186 ? 1.456 -7.759 -21.070 1.00 67.81 186 VAL A O 1
ATOM 1546 N N . ILE A 1 187 ? 0.580 -6.562 -22.762 1.00 65.81 187 ILE A N 1
ATOM 1547 C CA . ILE A 1 187 ? -0.763 -7.129 -22.651 1.00 65.81 187 ILE A CA 1
ATOM 1548 C C . ILE A 1 187 ? -0.737 -8.455 -23.408 1.00 65.81 187 ILE A C 1
ATOM 1550 O O . ILE A 1 187 ? -0.635 -8.483 -24.629 1.00 65.81 187 ILE A O 1
ATOM 1554 N N . ARG A 1 188 ? -0.774 -9.564 -22.668 1.00 73.56 188 ARG A N 1
ATOM 1555 C CA . ARG A 1 188 ? -0.843 -10.900 -23.265 1.00 73.56 188 ARG A CA 1
ATOM 1556 C C . ARG A 1 188 ? -2.265 -11.160 -23.759 1.00 73.56 188 ARG A C 1
ATOM 1558 O O . ARG A 1 188 ? -3.227 -10.838 -23.052 1.00 73.56 188 ARG A O 1
ATOM 1565 N N . SER A 1 189 ? -2.386 -11.767 -24.939 1.00 72.12 189 SER A N 1
ATOM 1566 C CA . SER A 1 189 ? -3.669 -12.288 -25.413 1.00 72.12 189 SER A CA 1
ATOM 1567 C C . SER A 1 189 ? -4.174 -13.363 -24.447 1.00 72.12 189 SER A C 1
ATOM 1569 O O . SER A 1 189 ? -3.395 -14.177 -23.946 1.00 72.12 189 SER A O 1
ATOM 1571 N N . ARG A 1 190 ? -5.472 -13.323 -24.136 1.00 78.12 190 ARG A N 1
ATOM 1572 C CA . ARG A 1 190 ? -6.148 -14.259 -23.227 1.00 78.12 190 ARG A CA 1
ATOM 1573 C C . ARG A 1 190 ? -7.336 -14.872 -23.966 1.00 78.12 190 ARG A C 1
ATOM 1575 O O . ARG A 1 190 ? -8.442 -14.343 -23.847 1.00 78.12 190 ARG A O 1
ATOM 1582 N N . PRO A 1 191 ? -7.108 -15.936 -24.754 1.00 78.38 191 PRO A N 1
ATOM 1583 C CA . PRO A 1 191 ? -8.184 -16.634 -25.445 1.00 78.38 191 PRO A CA 1
ATOM 1584 C C . PRO A 1 191 ? -9.208 -17.185 -24.445 1.00 78.38 191 PRO A C 1
ATOM 1586 O O . PRO A 1 191 ? -8.843 -17.641 -23.354 1.00 78.38 191 PRO A O 1
ATOM 1589 N N . ASN A 1 192 ? -10.495 -17.140 -24.800 1.00 81.19 192 ASN A N 1
ATOM 1590 C CA . ASN A 1 192 ? -11.527 -17.792 -24.004 1.00 81.19 192 ASN A CA 1
ATOM 1591 C C . ASN A 1 192 ? -11.529 -19.296 -24.302 1.00 81.19 192 ASN A C 1
ATOM 1593 O O . ASN A 1 192 ? -12.133 -19.759 -25.263 1.00 81.19 192 ASN A O 1
ATOM 1597 N N . TYR A 1 193 ? -10.838 -20.065 -23.462 1.00 83.81 193 TYR A N 1
ATOM 1598 C CA . TYR A 1 193 ? -10.735 -21.518 -23.618 1.00 83.81 193 TYR A CA 1
ATOM 1599 C C . TYR A 1 193 ? -12.073 -22.257 -23.476 1.00 83.81 193 TYR A C 1
ATOM 1601 O O . TYR A 1 193 ? -12.141 -23.422 -23.846 1.00 83.81 193 TYR A O 1
ATOM 1609 N N . PHE A 1 194 ? -13.117 -21.611 -22.947 1.00 85.44 194 PHE A N 1
ATOM 1610 C CA . PHE A 1 194 ? -14.458 -22.196 -22.942 1.00 85.44 194 PHE A CA 1
ATOM 1611 C C . PHE A 1 194 ? -15.038 -22.312 -24.362 1.00 85.44 194 PHE A C 1
ATOM 1613 O O . PHE A 1 194 ? -15.665 -23.320 -24.690 1.00 85.44 194 PHE A O 1
ATOM 1620 N N . ASP A 1 195 ? -14.766 -21.313 -25.206 1.00 85.25 195 ASP A N 1
ATOM 1621 C CA . ASP A 1 195 ? -15.298 -21.229 -26.571 1.00 85.25 195 ASP A CA 1
ATOM 1622 C C . ASP A 1 195 ? -14.406 -21.980 -27.566 1.00 85.25 195 ASP A C 1
ATOM 1624 O O . ASP A 1 195 ? -14.900 -22.572 -28.515 1.00 85.25 195 ASP A O 1
ATOM 1628 N N . ILE A 1 196 ? -13.087 -21.961 -27.341 1.00 87.44 196 ILE A N 1
ATOM 1629 C CA . ILE A 1 196 ? -12.093 -22.452 -28.310 1.00 87.44 196 ILE A CA 1
ATOM 1630 C C . ILE A 1 196 ? -11.861 -23.963 -28.227 1.00 87.44 196 ILE A C 1
ATOM 1632 O O . ILE A 1 196 ? -11.550 -24.580 -29.237 1.00 87.44 196 ILE A O 1
ATOM 1636 N N . LEU A 1 197 ? -11.916 -24.553 -27.032 1.00 88.56 197 LEU A N 1
ATOM 1637 C CA . LEU A 1 197 ? -11.643 -25.984 -26.866 1.00 88.56 197 LEU A CA 1
ATOM 1638 C C . LEU A 1 197 ? -12.906 -26.790 -27.115 1.00 88.56 197 LEU A C 1
ATOM 1640 O O . LEU A 1 197 ? -13.951 -26.388 -26.624 1.00 88.56 197 LEU A O 1
ATOM 1644 N N . ASP A 1 198 ? -12.813 -27.956 -27.739 1.00 90.94 198 ASP A N 1
ATOM 1645 C CA . ASP A 1 198 ? -13.932 -28.902 -27.796 1.00 90.94 198 ASP A CA 1
ATOM 1646 C C . ASP A 1 198 ? -14.171 -29.574 -26.436 1.00 90.94 198 ASP A C 1
ATOM 1648 O O . ASP A 1 198 ? -13.335 -29.504 -25.534 1.00 90.94 198 ASP A O 1
ATOM 1652 N N . ASP A 1 199 ? -15.318 -30.232 -26.246 1.00 87.19 199 ASP A N 1
ATOM 1653 C CA . ASP A 1 199 ? -15.675 -30.849 -24.956 1.00 87.19 199 ASP A CA 1
ATOM 1654 C C . ASP A 1 199 ? -14.672 -31.918 -24.494 1.00 87.19 199 ASP A C 1
ATOM 1656 O O . ASP A 1 199 ? -14.392 -32.026 -23.296 1.00 87.19 199 ASP A O 1
ATOM 1660 N N . VAL A 1 200 ? -14.099 -32.679 -25.433 1.00 88.38 200 VAL A N 1
ATOM 1661 C CA . VAL A 1 200 ? -13.083 -33.708 -25.153 1.00 88.38 200 VAL A CA 1
ATOM 1662 C C . VAL A 1 200 ? -11.796 -33.061 -24.641 1.00 88.38 200 VAL A C 1
ATOM 1664 O O . VAL A 1 200 ? -11.309 -33.408 -23.563 1.00 88.38 200 VAL A O 1
ATOM 1667 N N . ASP A 1 201 ? -11.295 -32.057 -25.360 1.00 88.00 201 ASP A N 1
ATOM 1668 C CA . ASP A 1 201 ? -10.087 -31.314 -24.991 1.00 88.00 201 ASP A CA 1
ATOM 1669 C C . ASP A 1 201 ? -10.269 -30.515 -23.702 1.00 88.00 201 ASP A C 1
ATOM 1671 O O . ASP A 1 201 ? -9.352 -30.396 -22.883 1.00 88.00 201 ASP A O 1
ATOM 1675 N N . PHE A 1 202 ? -11.464 -29.964 -23.500 1.00 88.25 202 PHE A N 1
ATOM 1676 C CA . PHE A 1 202 ? -11.824 -29.270 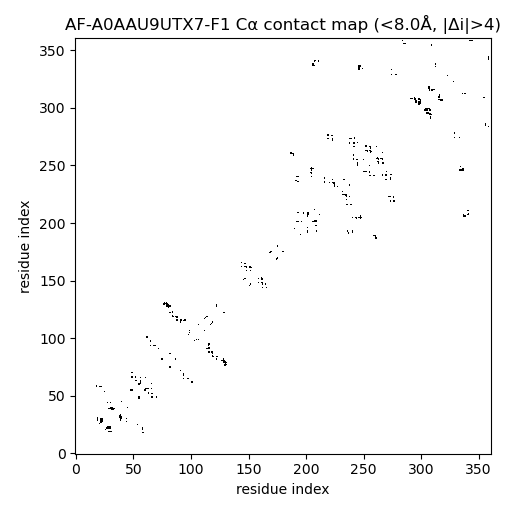-22.277 1.00 88.25 202 PHE A CA 1
ATOM 1677 C C . PHE A 1 202 ? -11.782 -30.240 -21.092 1.00 88.25 202 PHE A C 1
ATOM 1679 O O . PHE A 1 202 ? -11.125 -29.962 -20.084 1.00 88.25 202 PHE A O 1
ATOM 1686 N N . ARG A 1 203 ? -12.390 -31.423 -21.227 1.00 85.12 203 ARG A N 1
ATOM 1687 C CA . ARG A 1 203 ? -12.363 -32.445 -20.176 1.00 85.12 203 ARG A CA 1
ATOM 1688 C C . ARG A 1 203 ? -10.943 -32.911 -19.867 1.00 85.12 203 ARG A C 1
ATOM 1690 O O . ARG A 1 203 ? -10.601 -33.013 -18.692 1.00 85.12 203 ARG A O 1
ATOM 1697 N N . ALA A 1 204 ? -10.107 -33.118 -20.880 1.00 82.62 204 ALA A N 1
ATOM 1698 C CA . ALA A 1 204 ? -8.716 -33.521 -20.688 1.00 82.62 204 ALA A CA 1
ATOM 1699 C C . ALA A 1 204 ? -7.885 -32.466 -19.931 1.00 82.62 204 ALA A C 1
ATOM 1701 O O . ALA A 1 204 ? -7.020 -32.814 -19.136 1.00 82.62 204 ALA A O 1
ATOM 1702 N N . ARG A 1 205 ? -8.146 -31.168 -20.144 1.00 82.75 205 ARG A N 1
ATOM 1703 C CA . ARG A 1 205 ? -7.347 -30.073 -19.554 1.00 82.75 205 ARG A CA 1
ATOM 1704 C C . ARG A 1 205 ? -7.836 -29.591 -18.189 1.00 82.75 205 ARG A C 1
ATOM 1706 O O . ARG A 1 205 ? -7.043 -29.038 -17.427 1.00 82.75 205 ARG A O 1
ATOM 1713 N N . PHE A 1 206 ? -9.133 -29.708 -17.912 1.00 82.19 206 PHE A N 1
ATOM 1714 C CA . PHE A 1 206 ? -9.753 -29.175 -16.691 1.00 82.19 206 PHE A CA 1
ATOM 1715 C C . PHE A 1 206 ? -10.375 -30.248 -15.793 1.00 82.19 206 PHE A C 1
ATOM 1717 O O . PHE A 1 206 ? -10.890 -29.899 -14.734 1.00 82.19 206 PHE A O 1
ATOM 1724 N N . HIS A 1 207 ? -10.371 -31.517 -16.218 1.00 80.31 207 HIS A N 1
ATOM 1725 C CA . HIS A 1 207 ? -11.016 -32.652 -15.540 1.00 80.31 207 HIS A CA 1
ATOM 1726 C C . HIS A 1 207 ? -12.520 -32.443 -15.262 1.00 80.31 207 HIS A C 1
ATOM 1728 O O . HIS A 1 207 ? -13.121 -33.121 -14.438 1.00 80.31 207 HIS A O 1
ATOM 1734 N N . LEU A 1 208 ? -13.157 -31.519 -15.989 1.00 80.62 208 LEU A N 1
ATOM 1735 C CA . LEU A 1 208 ? -14.576 -31.183 -15.879 1.00 80.62 208 LEU A CA 1
ATOM 1736 C C . LEU A 1 208 ? -15.197 -31.048 -17.261 1.00 80.62 208 LEU A C 1
ATOM 1738 O O . LEU A 1 208 ? -14.524 -30.695 -18.222 1.00 80.62 208 LEU A O 1
ATOM 1742 N N . THR A 1 209 ? -16.504 -31.279 -17.355 1.00 86.12 209 THR A N 1
ATOM 1743 C CA . THR A 1 209 ? -17.256 -30.990 -18.583 1.00 86.12 209 THR A CA 1
ATOM 1744 C C . THR A 1 209 ? -17.554 -29.494 -18.686 1.00 86.12 209 THR A C 1
ATOM 1746 O O . THR A 1 209 ? -17.678 -28.804 -17.664 1.00 86.12 209 THR A O 1
ATOM 1749 N N . LYS A 1 210 ? -17.740 -28.975 -19.905 1.00 86.06 210 LYS A N 1
ATOM 1750 C CA . LYS A 1 210 ? -18.160 -27.578 -20.089 1.00 86.06 210 LYS A CA 1
ATOM 1751 C C . LYS A 1 210 ? -19.487 -27.277 -19.403 1.00 86.06 210 LYS A C 1
ATOM 1753 O O . LYS A 1 210 ? -19.625 -26.229 -18.781 1.00 86.06 210 LYS A O 1
ATOM 1758 N N . ARG A 1 211 ? -20.434 -28.221 -19.436 1.00 85.62 211 ARG A N 1
ATOM 1759 C CA . ARG A 1 211 ? -21.727 -28.103 -18.746 1.00 85.62 211 ARG A CA 1
ATOM 1760 C C . ARG A 1 211 ? -21.553 -27.917 -17.240 1.00 85.62 211 ARG A C 1
ATOM 1762 O O . ARG A 1 211 ? -22.130 -26.999 -16.666 1.00 85.62 211 ARG A O 1
ATOM 1769 N N . THR A 1 212 ? -20.726 -28.746 -16.602 1.00 83.44 212 THR A N 1
ATOM 1770 C CA . THR A 1 212 ? -20.430 -28.598 -15.168 1.00 83.44 212 THR A CA 1
ATOM 1771 C C . THR A 1 212 ? -19.729 -27.276 -14.874 1.00 83.44 212 THR A C 1
ATOM 1773 O O . THR A 1 212 ? -20.102 -26.590 -13.928 1.00 83.44 212 THR A O 1
ATOM 1776 N N . ALA A 1 213 ? -18.775 -26.862 -15.714 1.00 84.25 213 ALA A N 1
ATOM 1777 C CA . ALA A 1 213 ? -18.100 -25.576 -15.560 1.00 84.25 213 ALA A CA 1
ATOM 1778 C C . ALA A 1 213 ? -19.071 -24.387 -15.680 1.00 84.25 213 ALA A C 1
ATOM 1780 O O . ALA A 1 213 ? -18.975 -23.454 -14.886 1.00 84.25 213 ALA A O 1
ATOM 1781 N N . ALA A 1 214 ? -20.036 -24.443 -16.602 1.00 87.94 214 ALA A N 1
ATOM 1782 C CA . ALA A 1 214 ? -21.071 -23.422 -16.763 1.00 87.94 214 ALA A CA 1
ATOM 1783 C C . ALA A 1 214 ? -22.012 -23.343 -15.549 1.00 87.94 214 ALA A C 1
ATOM 1785 O O . ALA A 1 214 ? -22.295 -22.247 -15.071 1.00 87.94 214 ALA A O 1
ATOM 1786 N N . ASN A 1 215 ? -22.426 -24.489 -15.001 1.00 86.12 215 ASN A N 1
ATOM 1787 C CA . ASN A 1 215 ? -23.256 -24.537 -13.793 1.00 86.12 215 ASN A CA 1
ATOM 1788 C C . ASN A 1 215 ? -22.529 -23.956 -12.573 1.00 86.12 215 ASN A C 1
ATOM 1790 O O . ASN A 1 215 ? -23.112 -23.230 -11.772 1.00 86.12 215 ASN A O 1
ATOM 1794 N N . ILE A 1 216 ? -21.239 -24.267 -12.423 1.00 84.81 216 ILE A N 1
ATOM 1795 C CA . ILE A 1 216 ? -20.422 -23.679 -11.358 1.00 84.81 216 ILE A CA 1
ATOM 1796 C C . ILE A 1 216 ? -20.343 -22.174 -11.568 1.00 84.81 216 ILE A C 1
ATOM 1798 O O . ILE A 1 216 ? -20.576 -21.417 -10.632 1.00 84.81 216 ILE A O 1
ATOM 1802 N N . TRP A 1 217 ? -20.037 -21.750 -12.795 1.00 88.00 217 TRP A N 1
ATOM 1803 C CA . TRP A 1 217 ? -19.900 -20.346 -13.150 1.00 88.00 217 TRP A CA 1
ATOM 1804 C C . TRP A 1 217 ? -21.150 -19.543 -12.785 1.00 88.00 217 TRP A C 1
ATOM 1806 O O . TRP A 1 217 ? -21.005 -18.528 -12.108 1.00 88.00 217 TRP A O 1
ATOM 1816 N N . SER A 1 218 ? -22.355 -20.033 -13.096 1.00 88.38 218 SER A N 1
ATOM 1817 C CA . SER A 1 218 ? -23.605 -19.347 -12.738 1.00 88.38 218 SER A CA 1
ATOM 1818 C C . SER A 1 218 ? -23.811 -19.176 -11.228 1.00 88.38 218 SER A C 1
ATOM 1820 O O . SER A 1 218 ? -24.458 -18.222 -10.810 1.00 88.38 218 SER A O 1
ATOM 1822 N N . LEU A 1 219 ? -23.248 -20.062 -10.398 1.00 84.88 219 LEU A N 1
ATOM 1823 C CA . LEU A 1 219 ? -23.363 -19.985 -8.934 1.00 84.88 219 LEU A CA 1
ATOM 1824 C C . LEU A 1 219 ? -22.368 -19.007 -8.295 1.00 84.88 219 LEU A C 1
ATOM 1826 O O . LEU A 1 219 ? -22.634 -18.483 -7.218 1.00 84.88 219 LEU A O 1
ATOM 1830 N N . ILE A 1 220 ? -21.212 -18.783 -8.924 1.00 86.69 220 ILE A N 1
ATOM 1831 C CA . ILE A 1 220 ? -20.111 -17.988 -8.346 1.00 86.69 220 ILE A CA 1
ATOM 1832 C C . ILE A 1 220 ? -19.861 -16.663 -9.073 1.00 86.69 220 ILE A C 1
ATOM 1834 O O . ILE A 1 220 ? -18.999 -15.884 -8.656 1.00 86.69 220 ILE A O 1
ATOM 1838 N N . GLU A 1 221 ? -20.558 -16.405 -10.180 1.00 87.50 221 GLU A N 1
ATOM 1839 C CA . GLU A 1 221 ? -20.299 -15.249 -11.037 1.00 87.50 221 GLU A CA 1
ATOM 1840 C C . GLU A 1 221 ? -20.391 -13.925 -10.268 1.00 87.50 221 GLU A C 1
ATOM 1842 O O . GLU A 1 221 ? -19.495 -13.083 -10.405 1.00 87.50 221 GLU A O 1
ATOM 1847 N N . SER A 1 222 ? -21.421 -13.762 -9.430 1.00 85.56 222 SER A N 1
ATOM 1848 C CA . SER A 1 222 ? -21.644 -12.559 -8.615 1.00 85.56 222 SER A CA 1
ATOM 1849 C C . SER A 1 222 ? -20.446 -12.226 -7.726 1.00 85.56 222 SER A C 1
ATOM 1851 O O . SER A 1 222 ? -20.065 -11.063 -7.603 1.00 85.56 222 SER A O 1
ATOM 1853 N N . ASP A 1 223 ? -19.808 -13.252 -7.165 1.00 82.25 223 ASP A N 1
ATOM 1854 C CA . ASP A 1 223 ? -18.693 -13.113 -6.232 1.00 82.25 223 ASP A CA 1
ATOM 1855 C C . ASP A 1 223 ? -17.376 -12.831 -6.966 1.00 82.25 223 ASP A C 1
ATOM 1857 O O . ASP A 1 223 ? -16.501 -12.120 -6.461 1.00 82.25 223 ASP A O 1
ATOM 1861 N N . ILE A 1 224 ? -17.209 -13.368 -8.177 1.00 84.50 224 ILE A N 1
ATOM 1862 C CA . ILE A 1 224 ? -15.936 -13.331 -8.911 1.00 84.50 224 ILE A CA 1
ATOM 1863 C C . ILE A 1 224 ? -15.828 -12.127 -9.837 1.00 84.50 224 ILE A C 1
ATOM 1865 O O . ILE A 1 224 ? -14.700 -11.691 -10.106 1.00 84.50 224 ILE A O 1
ATOM 1869 N N . LYS A 1 225 ? -16.948 -11.537 -10.259 1.00 79.56 225 LYS A N 1
ATOM 1870 C CA . LYS A 1 225 ? -16.968 -10.406 -11.188 1.00 79.56 225 LYS A CA 1
ATOM 1871 C C . LYS A 1 225 ? -16.035 -9.277 -10.740 1.00 79.56 225 LYS A C 1
ATOM 1873 O O . LYS A 1 225 ? -15.955 -8.900 -9.568 1.00 79.56 225 LYS A O 1
ATOM 1878 N N . THR A 1 226 ? -15.262 -8.774 -11.693 1.00 66.06 226 THR A N 1
ATOM 1879 C CA . THR A 1 226 ? -14.377 -7.627 -11.499 1.00 66.06 226 THR A CA 1
ATOM 1880 C C . THR A 1 226 ? -15.209 -6.355 -11.656 1.00 66.06 226 THR A C 1
ATOM 1882 O O . THR A 1 226 ? -15.974 -6.238 -12.607 1.00 66.06 226 THR A O 1
ATOM 1885 N N . THR A 1 227 ? -15.080 -5.398 -10.736 1.00 60.03 227 THR A N 1
ATOM 1886 C CA . THR A 1 227 ? -15.857 -4.141 -10.749 1.00 60.03 227 THR A CA 1
ATOM 1887 C C . THR A 1 227 ? -15.465 -3.186 -11.876 1.00 60.03 227 THR A C 1
ATOM 1889 O O . THR A 1 227 ? -16.195 -2.243 -12.163 1.00 60.03 227 THR A O 1
ATOM 1892 N N . SER A 1 228 ? -14.322 -3.409 -12.528 1.00 53.12 228 SER A N 1
ATOM 1893 C CA . SER A 1 228 ? -13.835 -2.574 -13.621 1.00 53.12 228 SER A CA 1
ATOM 1894 C C . SER A 1 228 ? -13.825 -3.326 -14.952 1.00 53.12 228 SER A C 1
ATOM 1896 O O . SER A 1 228 ? -13.260 -4.411 -15.060 1.00 53.12 228 SER A O 1
ATOM 1898 N N . ASN A 1 229 ? -14.384 -2.693 -15.988 1.00 54.22 229 ASN A N 1
ATOM 1899 C CA . ASN A 1 229 ? -14.294 -3.141 -17.386 1.00 54.22 229 ASN A CA 1
ATOM 1900 C C . ASN A 1 229 ? -13.128 -2.477 -18.150 1.00 54.22 229 ASN A C 1
ATOM 1902 O O . ASN A 1 229 ? -12.961 -2.680 -19.349 1.00 54.22 229 ASN A O 1
ATOM 1906 N N . TYR A 1 230 ? -12.301 -1.680 -17.469 1.00 46.50 230 TYR A N 1
ATOM 1907 C CA . TYR A 1 230 ? -11.190 -0.960 -18.090 1.00 46.50 230 TYR A CA 1
ATOM 1908 C C . TYR A 1 230 ? -9.975 -1.866 -18.355 1.00 46.50 230 TYR A C 1
ATOM 1910 O O . TYR A 1 230 ? -9.662 -2.761 -17.571 1.00 46.50 230 TYR A O 1
ATOM 1918 N N . ASN A 1 231 ? -9.210 -1.547 -19.408 1.00 54.97 231 ASN A N 1
ATOM 1919 C CA . ASN A 1 231 ? -7.848 -2.051 -19.648 1.00 54.97 231 ASN A CA 1
ATOM 1920 C C . ASN A 1 231 ? -7.710 -3.579 -19.781 1.00 54.97 231 ASN A C 1
ATOM 1922 O O . ASN A 1 231 ? -6.803 -4.167 -19.177 1.00 54.97 231 ASN A O 1
ATOM 1926 N N . PHE A 1 232 ? -8.565 -4.209 -20.592 1.00 63.97 232 PHE A N 1
ATOM 1927 C CA . PHE A 1 232 ? -8.599 -5.662 -20.782 1.00 63.97 232 PHE A CA 1
ATOM 1928 C C . PHE A 1 232 ? -8.770 -6.404 -19.443 1.00 63.97 232 PHE A C 1
ATOM 1930 O O . PHE A 1 232 ? -7.903 -7.175 -19.011 1.00 63.97 232 PHE A O 1
ATOM 1937 N N . ALA A 1 233 ? -9.871 -6.137 -18.744 1.00 67.94 233 ALA A N 1
ATOM 1938 C CA . ALA A 1 233 ? -10.204 -6.834 -17.508 1.00 67.94 233 ALA A CA 1
ATOM 1939 C C . ALA A 1 233 ? -10.281 -8.359 -17.722 1.00 67.94 233 ALA A C 1
ATOM 1941 O O . ALA A 1 233 ? -10.590 -8.834 -18.813 1.00 67.94 233 ALA A O 1
ATOM 1942 N N . ILE A 1 234 ? -9.940 -9.131 -16.687 1.00 80.00 234 ILE A N 1
ATOM 1943 C CA . ILE A 1 234 ? -10.099 -10.592 -16.708 1.00 80.00 234 ILE A CA 1
ATOM 1944 C C . ILE A 1 234 ? -11.585 -10.883 -16.498 1.00 80.00 234 ILE A C 1
ATOM 1946 O O . ILE A 1 234 ? -12.181 -10.348 -15.559 1.00 80.00 234 ILE A O 1
ATOM 1950 N N . THR A 1 235 ? -12.180 -11.694 -17.372 1.00 83.88 235 THR A N 1
ATOM 1951 C CA . THR A 1 235 ? -13.600 -12.055 -17.263 1.00 83.88 235 THR A CA 1
ATOM 1952 C C . THR A 1 235 ? -13.833 -13.050 -16.122 1.00 83.88 235 THR A C 1
ATOM 1954 O O . THR A 1 235 ? -12.918 -13.763 -15.703 1.00 83.88 235 THR A O 1
ATOM 1957 N N . SER A 1 236 ? -15.067 -13.128 -15.615 1.00 87.44 236 SER A N 1
ATOM 1958 C CA . SER A 1 236 ? -15.457 -14.098 -14.579 1.00 87.44 236 SER A CA 1
ATOM 1959 C C . SER A 1 236 ? -15.183 -15.542 -15.027 1.00 87.44 236 SER A C 1
ATOM 1961 O O . SER A 1 236 ? -14.609 -16.322 -14.266 1.00 87.44 236 SER A O 1
ATOM 1963 N N . MET A 1 237 ? -15.483 -15.863 -16.290 1.00 88.25 237 MET A N 1
ATOM 1964 C CA . MET A 1 237 ? -15.181 -17.164 -16.896 1.00 88.25 237 MET A CA 1
ATOM 1965 C C . MET A 1 237 ? -13.671 -17.443 -16.940 1.00 88.25 237 MET A C 1
ATOM 1967 O O . MET A 1 237 ? -13.220 -18.508 -16.526 1.00 88.25 237 MET A O 1
ATOM 1971 N N . GLN A 1 238 ? -12.848 -16.475 -17.356 1.00 88.19 238 GLN A N 1
ATOM 1972 C CA . GLN A 1 238 ? -11.389 -16.638 -17.348 1.00 88.19 238 GLN A CA 1
ATOM 1973 C C . GLN A 1 238 ? -10.844 -16.876 -15.934 1.00 88.19 238 GLN A C 1
ATOM 1975 O O . GLN A 1 238 ? -9.963 -17.717 -15.757 1.00 88.19 238 GLN A O 1
ATOM 1980 N N . CYS A 1 239 ? -11.373 -16.178 -14.924 1.00 89.31 239 CYS A N 1
ATOM 1981 C CA . CYS A 1 239 ? -11.012 -16.399 -13.523 1.00 89.31 239 CYS A CA 1
ATOM 1982 C C . CYS A 1 239 ? -11.303 -17.838 -13.071 1.00 89.31 239 CYS A C 1
ATOM 1984 O O . CYS A 1 239 ? -10.453 -18.462 -12.424 1.00 89.31 239 CYS A O 1
ATOM 1986 N N . LEU A 1 240 ? -12.469 -18.376 -13.442 1.00 90.25 240 LEU A N 1
ATOM 1987 C CA . LEU A 1 240 ? -12.830 -19.763 -13.157 1.00 90.25 240 LEU A CA 1
ATOM 1988 C C . LEU A 1 240 ? -11.873 -20.729 -13.862 1.00 90.25 240 LEU A C 1
ATOM 1990 O O . LEU A 1 240 ? -11.279 -21.578 -13.207 1.00 90.25 240 LEU A O 1
ATOM 1994 N N . LEU A 1 241 ? -11.640 -20.560 -15.165 1.00 89.38 241 LEU A N 1
ATOM 1995 C CA . LEU A 1 241 ? -10.777 -21.454 -15.944 1.00 89.38 241 LEU A CA 1
ATOM 1996 C C . LEU A 1 241 ? -9.315 -21.443 -15.477 1.00 89.38 241 LEU A C 1
ATOM 1998 O O . LEU A 1 241 ? -8.670 -22.487 -15.477 1.00 89.38 241 LEU A O 1
ATOM 2002 N N . ILE A 1 242 ? -8.778 -20.290 -15.065 1.00 89.31 242 ILE A N 1
ATOM 2003 C CA . ILE A 1 242 ? -7.438 -20.203 -14.452 1.00 89.31 242 ILE A CA 1
ATOM 2004 C C . ILE A 1 242 ? -7.369 -21.092 -13.209 1.00 89.31 242 ILE A C 1
ATOM 2006 O O . ILE A 1 242 ? -6.402 -21.828 -13.016 1.00 89.31 242 ILE A O 1
ATOM 2010 N N . THR A 1 243 ? -8.411 -21.025 -12.387 1.00 88.31 243 THR A N 1
ATOM 2011 C CA . THR A 1 243 ? -8.479 -21.733 -11.113 1.00 88.31 243 THR A CA 1
ATOM 2012 C C . THR A 1 243 ? -8.689 -23.233 -11.317 1.00 88.31 243 THR A C 1
ATOM 2014 O O . THR A 1 243 ? -7.930 -24.026 -10.773 1.00 88.31 243 THR A O 1
ATOM 2017 N N . LEU A 1 244 ? -9.622 -23.627 -12.188 1.00 87.12 244 LEU A N 1
ATOM 2018 C CA . LEU A 1 244 ? -9.843 -25.027 -12.565 1.00 87.12 244 LEU A CA 1
ATOM 2019 C C . LEU A 1 244 ? -8.591 -25.669 -13.156 1.00 87.12 244 LEU A C 1
ATOM 2021 O O . LEU A 1 244 ? -8.265 -26.799 -12.824 1.00 87.12 244 LEU A O 1
ATOM 2025 N N . HIS A 1 245 ? -7.853 -24.944 -13.995 1.00 86.44 245 HIS A N 1
ATOM 2026 C CA . HIS A 1 245 ? -6.612 -25.462 -14.558 1.00 86.44 245 HIS A CA 1
ATOM 2027 C C . HIS A 1 245 ? -5.529 -25.665 -13.497 1.00 86.44 245 HIS A C 1
ATOM 2029 O O . HIS A 1 245 ? -4.817 -26.666 -13.530 1.00 86.44 245 HIS A O 1
ATOM 2035 N N . TYR A 1 246 ? -5.401 -24.722 -12.558 1.00 85.25 246 TYR A N 1
ATOM 2036 C CA . TYR A 1 246 ? -4.499 -24.871 -11.417 1.00 85.25 246 TYR A CA 1
ATOM 2037 C C . TYR A 1 246 ? -4.846 -26.125 -10.602 1.00 85.25 246 TYR A C 1
ATOM 2039 O O . TYR A 1 246 ? -3.953 -26.897 -10.274 1.00 85.25 246 TYR A O 1
ATOM 2047 N N . PHE A 1 247 ? -6.132 -26.368 -10.357 1.00 79.62 247 PHE A N 1
ATOM 2048 C CA . PHE A 1 247 ? -6.595 -27.540 -9.622 1.00 79.62 247 PHE A CA 1
ATOM 2049 C C . PHE A 1 247 ? -6.443 -28.864 -10.384 1.00 79.62 247 PHE A C 1
ATOM 2051 O O . PHE A 1 247 ? -6.040 -29.858 -9.795 1.00 79.62 247 PHE A O 1
ATOM 2058 N N . ALA A 1 248 ? -6.724 -28.885 -11.689 1.00 79.06 248 ALA A N 1
ATOM 2059 C CA . ALA A 1 248 ? -6.589 -30.085 -12.515 1.00 79.06 248 ALA A CA 1
ATOM 2060 C C . ALA A 1 248 ? -5.124 -30.527 -12.664 1.00 79.06 248 ALA A C 1
ATOM 2062 O O . ALA A 1 248 ? -4.839 -31.716 -12.736 1.00 79.06 248 ALA A O 1
ATOM 2063 N N . THR A 1 249 ? -4.193 -29.568 -12.711 1.00 77.88 249 THR A N 1
ATOM 2064 C CA . THR A 1 249 ? -2.774 -29.848 -12.986 1.00 77.88 249 THR A CA 1
ATOM 2065 C C . THR A 1 249 ? -1.879 -29.853 -11.747 1.00 77.88 249 THR A C 1
ATOM 2067 O O . THR A 1 249 ? -0.763 -30.359 -11.819 1.00 77.88 249 THR A O 1
ATOM 2070 N N . GLY A 1 250 ? -2.296 -29.228 -10.639 1.00 71.56 250 GLY A N 1
ATOM 2071 C CA . GLY A 1 250 ? -1.456 -29.049 -9.446 1.00 71.56 250 GLY A CA 1
ATOM 2072 C C . GLY A 1 250 ? -0.177 -28.229 -9.691 1.00 71.56 250 GLY A C 1
ATOM 2073 O O . GLY A 1 250 ? 0.787 -28.325 -8.932 1.00 71.56 250 GLY A O 1
ATOM 2074 N N . THR A 1 251 ? -0.120 -27.447 -10.775 1.00 75.00 251 THR A N 1
ATOM 2075 C CA . THR A 1 251 ? 1.110 -26.773 -11.227 1.00 75.00 251 THR A CA 1
ATOM 2076 C C . THR A 1 251 ? 1.444 -25.502 -10.445 1.00 75.00 251 THR A C 1
ATOM 2078 O O . THR A 1 251 ? 0.612 -24.894 -9.778 1.00 75.00 251 THR A O 1
ATOM 2081 N N . PHE A 1 252 ? 2.684 -25.018 -10.571 1.00 79.12 252 PHE A N 1
ATOM 2082 C CA . PHE A 1 252 ? 3.095 -23.748 -9.968 1.00 79.12 252 PHE A CA 1
ATOM 2083 C C . PHE A 1 252 ? 2.322 -22.546 -10.542 1.00 79.12 252 PHE A C 1
ATOM 2085 O O . PHE A 1 252 ? 2.117 -22.425 -11.751 1.00 79.12 252 PHE A O 1
ATOM 2092 N N . LEU A 1 253 ? 2.010 -21.564 -9.686 1.00 78.56 253 LEU A N 1
ATOM 2093 C CA . LEU A 1 253 ? 1.336 -20.307 -10.066 1.00 78.56 253 LEU A CA 1
ATOM 2094 C C . LEU A 1 253 ? 2.029 -19.551 -11.213 1.00 78.56 253 LEU A C 1
ATOM 2096 O O . LEU A 1 253 ? 1.387 -18.815 -11.961 1.00 78.56 253 LEU A O 1
ATOM 2100 N N . THR A 1 254 ? 3.348 -19.701 -11.338 1.00 75.81 254 THR A N 1
ATOM 2101 C CA . THR A 1 254 ? 4.137 -19.138 -12.439 1.00 75.81 254 THR A CA 1
ATOM 2102 C C . THR A 1 254 ? 3.794 -19.793 -13.773 1.00 75.81 254 THR A C 1
ATOM 2104 O O . THR A 1 254 ? 3.537 -19.074 -14.735 1.00 75.81 254 THR A O 1
ATOM 2107 N N . ALA A 1 255 ? 3.729 -21.125 -13.823 1.00 78.88 255 ALA A N 1
ATOM 2108 C CA . ALA A 1 255 ? 3.362 -21.881 -15.018 1.00 78.88 255 ALA A CA 1
ATOM 2109 C C . ALA A 1 255 ? 1.900 -21.621 -15.414 1.00 78.88 255 ALA A C 1
ATOM 2111 O O . ALA A 1 255 ? 1.623 -21.275 -16.564 1.00 78.88 255 ALA A O 1
ATOM 2112 N N . CYS A 1 256 ? 0.981 -21.660 -14.444 1.00 81.75 256 CYS A N 1
ATOM 2113 C CA . CYS A 1 256 ? -0.432 -21.352 -14.677 1.00 81.75 256 CYS A CA 1
ATOM 2114 C C . CYS A 1 256 ? -0.624 -19.924 -15.222 1.00 81.75 256 CYS A C 1
ATOM 2116 O O . CYS A 1 256 ? -1.350 -19.713 -16.196 1.00 81.75 256 CYS A O 1
ATOM 2118 N N . GLY A 1 257 ? 0.095 -18.944 -14.661 1.00 80.31 257 GLY A N 1
ATOM 2119 C CA . GLY A 1 257 ? 0.061 -17.567 -15.146 1.00 80.31 257 GLY A CA 1
ATOM 2120 C C . GLY A 1 257 ? 0.555 -17.419 -16.587 1.00 80.31 257 GLY A C 1
ATOM 2121 O O . GLY A 1 257 ? -0.079 -16.730 -17.386 1.00 80.31 257 GLY A O 1
ATOM 2122 N N . VAL A 1 258 ? 1.641 -18.107 -16.954 1.00 80.06 258 VAL A N 1
ATOM 2123 C CA . VAL A 1 258 ? 2.172 -18.083 -18.326 1.00 80.06 258 VAL A CA 1
ATOM 2124 C C . VAL A 1 258 ? 1.165 -18.660 -19.320 1.00 80.06 258 VAL A C 1
ATOM 2126 O O . VAL A 1 258 ? 0.842 -17.975 -20.289 1.00 80.06 258 VAL A O 1
ATOM 2129 N N . LEU A 1 259 ? 0.614 -19.845 -19.040 1.00 80.75 259 LEU A N 1
ATOM 2130 C CA . LEU A 1 259 ? -0.352 -20.534 -19.910 1.00 80.75 259 LEU A CA 1
ATOM 2131 C C . LEU A 1 259 ? -1.661 -19.752 -20.088 1.00 80.75 259 LEU A C 1
ATOM 2133 O O . LEU A 1 259 ? -2.331 -19.861 -21.114 1.00 80.75 259 LEU A O 1
ATOM 2137 N N . ARG A 1 260 ? -2.036 -18.955 -19.084 1.00 83.94 260 ARG A N 1
ATOM 2138 C CA . ARG A 1 260 ? -3.286 -18.186 -19.070 1.00 83.94 260 ARG A CA 1
ATOM 2139 C C . ARG A 1 260 ? -3.102 -16.698 -19.327 1.00 83.94 260 ARG A C 1
ATOM 2141 O O . ARG A 1 260 ? -4.055 -15.943 -19.179 1.00 83.94 260 ARG A O 1
ATOM 2148 N N . GLY A 1 261 ? -1.901 -16.261 -19.703 1.00 82.62 261 GLY A N 1
ATOM 2149 C CA . GLY A 1 261 ? -1.640 -14.863 -20.042 1.00 82.62 261 GLY A CA 1
ATOM 2150 C C . GLY A 1 261 ? -1.817 -13.888 -18.870 1.00 82.62 261 GLY A C 1
ATOM 2151 O O . GLY A 1 261 ? -2.111 -12.714 -19.092 1.00 82.62 261 GLY A O 1
ATOM 2152 N N . VAL A 1 262 ? -1.641 -14.342 -17.625 1.00 85.62 262 VAL A N 1
ATOM 2153 C CA . VAL A 1 262 ? -1.771 -13.524 -16.407 1.00 85.62 262 VAL A CA 1
ATOM 2154 C C . VAL A 1 262 ? -0.477 -13.508 -15.594 1.00 85.62 262 VAL A C 1
ATOM 2156 O O . VAL A 1 262 ? 0.361 -14.403 -15.668 1.00 85.62 262 VAL A O 1
ATOM 2159 N N . THR A 1 263 ? -0.284 -12.466 -14.785 1.00 85.06 263 THR A N 1
ATOM 2160 C CA . THR A 1 263 ? 0.878 -12.415 -13.885 1.00 85.06 263 THR A CA 1
ATOM 2161 C C . THR A 1 263 ? 0.724 -13.420 -12.740 1.00 85.06 263 THR A C 1
ATOM 2163 O O . THR A 1 263 ? -0.396 -13.713 -12.323 1.00 85.06 263 THR A O 1
ATOM 2166 N N . LYS A 1 264 ? 1.841 -13.883 -12.155 1.00 85.19 264 LYS A N 1
ATOM 2167 C CA . LYS A 1 264 ? 1.835 -14.734 -10.945 1.00 85.19 264 LYS A CA 1
ATOM 2168 C C . LYS A 1 264 ? 0.971 -14.136 -9.826 1.00 85.19 264 LYS A C 1
ATOM 2170 O O . LYS A 1 264 ? 0.214 -14.847 -9.174 1.00 85.19 264 LYS A O 1
ATOM 2175 N N . ALA A 1 265 ? 1.082 -12.823 -9.610 1.00 83.00 265 ALA A N 1
ATOM 2176 C CA . ALA A 1 265 ? 0.320 -12.118 -8.584 1.00 83.00 265 ALA A CA 1
ATOM 2177 C C . ALA A 1 265 ? -1.188 -12.128 -8.881 1.00 83.00 265 ALA A C 1
ATOM 2179 O O . ALA A 1 265 ? -1.988 -12.358 -7.976 1.00 83.00 265 ALA A O 1
ATOM 2180 N N . SER A 1 266 ? -1.576 -11.917 -10.144 1.00 84.38 266 SER A N 1
ATOM 2181 C CA . SER A 1 266 ? -2.972 -12.006 -10.582 1.00 84.38 266 SER A CA 1
ATOM 2182 C C . SER A 1 266 ? -3.518 -13.423 -10.425 1.00 84.38 266 SER A C 1
ATOM 2184 O O . SER A 1 266 ? -4.575 -13.576 -9.827 1.00 84.38 266 SER A O 1
ATOM 2186 N N . ALA A 1 267 ? -2.786 -14.445 -10.886 1.00 86.75 267 ALA A N 1
ATOM 2187 C CA . ALA A 1 267 ? -3.180 -15.847 -10.740 1.00 86.75 267 ALA A CA 1
ATOM 2188 C C . ALA A 1 267 ? -3.430 -16.207 -9.269 1.00 86.75 267 ALA A C 1
ATOM 2190 O O . ALA A 1 267 ? -4.484 -16.731 -8.942 1.00 86.75 267 ALA A O 1
ATOM 2191 N N . CYS A 1 268 ? -2.511 -15.829 -8.374 1.00 84.44 268 CYS A N 1
ATOM 2192 C CA . CYS A 1 268 ? -2.647 -16.052 -6.935 1.00 84.44 268 CYS A CA 1
ATOM 2193 C C . CYS A 1 268 ? -3.943 -15.445 -6.370 1.00 84.44 268 CYS A C 1
ATOM 2195 O O . CYS A 1 268 ? -4.731 -16.136 -5.729 1.00 84.44 268 CYS A O 1
ATOM 2197 N N . ARG A 1 269 ? -4.202 -14.160 -6.650 1.00 85.19 269 ARG A N 1
ATOM 2198 C CA . ARG A 1 269 ? -5.411 -13.472 -6.164 1.00 85.19 269 ARG A CA 1
ATOM 2199 C C . ARG A 1 269 ? -6.691 -14.081 -6.728 1.00 85.19 269 ARG A C 1
ATOM 2201 O O . ARG A 1 269 ? -7.661 -14.209 -5.993 1.00 85.19 269 ARG A O 1
ATOM 2208 N N . ILE A 1 270 ? -6.686 -14.441 -8.011 1.00 88.25 270 ILE A N 1
ATOM 2209 C CA . ILE A 1 270 ? -7.825 -15.071 -8.687 1.00 88.25 270 ILE A CA 1
ATOM 2210 C C . ILE A 1 270 ? -8.119 -16.423 -8.056 1.00 88.25 270 ILE A C 1
ATOM 2212 O O . ILE A 1 270 ? -9.244 -16.629 -7.624 1.00 88.25 270 ILE A O 1
ATOM 2216 N N . ILE A 1 271 ? -7.113 -17.291 -7.935 1.00 85.44 271 ILE A N 1
ATOM 2217 C CA . ILE A 1 271 ? -7.272 -18.621 -7.342 1.00 85.44 271 ILE A CA 1
ATOM 2218 C C . ILE A 1 271 ? -7.821 -18.487 -5.927 1.00 85.44 271 ILE A C 1
ATOM 2220 O O . ILE A 1 271 ? -8.829 -19.101 -5.620 1.00 85.44 271 ILE A O 1
ATOM 2224 N N . HIS A 1 272 ? -7.256 -17.613 -5.090 1.00 81.50 272 HIS A N 1
ATOM 2225 C CA . HIS A 1 272 ? -7.803 -17.382 -3.751 1.00 81.50 272 HIS A CA 1
ATOM 2226 C C . HIS A 1 272 ? -9.263 -16.916 -3.767 1.00 81.50 272 HIS A C 1
ATOM 2228 O O . HIS A 1 272 ? -10.073 -17.458 -3.019 1.00 81.50 272 HIS A O 1
ATOM 2234 N N . LYS A 1 273 ? -9.601 -15.948 -4.626 1.00 84.00 273 LYS A N 1
ATOM 2235 C CA . LYS A 1 273 ? -10.958 -15.399 -4.742 1.00 84.00 273 LYS A CA 1
ATOM 2236 C C . LYS A 1 273 ? -11.965 -16.458 -5.200 1.00 84.00 273 LYS A C 1
ATOM 2238 O O . LYS A 1 273 ? -13.036 -16.580 -4.615 1.00 84.00 273 LYS A O 1
ATOM 2243 N N . VAL A 1 274 ? -11.622 -17.224 -6.234 1.00 86.38 274 VAL A N 1
ATOM 2244 C CA . VAL A 1 274 ? -12.479 -18.284 -6.777 1.00 86.38 274 VAL A CA 1
ATOM 2245 C C . VAL A 1 274 ? -12.594 -19.437 -5.781 1.00 86.38 274 VAL A C 1
ATOM 2247 O O . VAL A 1 274 ? -13.704 -19.876 -5.512 1.00 86.38 274 VAL A O 1
ATOM 2250 N N . SER A 1 275 ? -11.496 -19.876 -5.157 1.00 83.69 275 SER A N 1
ATOM 2251 C CA . SER A 1 275 ? -11.528 -20.906 -4.108 1.00 83.69 275 SER A CA 1
ATOM 2252 C C . SER A 1 275 ? -12.438 -20.521 -2.947 1.00 83.69 275 SER A C 1
ATOM 2254 O O . SER A 1 275 ? -13.171 -21.363 -2.440 1.00 83.69 275 SER A O 1
ATOM 2256 N N . GLU A 1 276 ? -12.402 -19.259 -2.517 1.00 79.44 276 GLU A N 1
ATOM 2257 C CA . GLU A 1 276 ? -13.273 -18.760 -1.454 1.00 79.44 276 GLU A CA 1
ATOM 2258 C C . GLU A 1 276 ? -14.746 -18.769 -1.879 1.00 79.44 276 GLU A C 1
ATOM 2260 O O . GLU A 1 276 ? -15.586 -19.249 -1.121 1.00 79.44 276 GLU A O 1
ATOM 2265 N N . ALA A 1 277 ? -15.056 -18.325 -3.101 1.00 80.88 277 ALA A N 1
ATOM 2266 C CA . ALA A 1 277 ? -16.414 -18.371 -3.643 1.00 80.88 277 ALA A CA 1
ATOM 2267 C C . ALA A 1 277 ? -16.949 -19.809 -3.743 1.00 80.88 277 ALA A C 1
ATOM 2269 O O . ALA A 1 277 ? -18.063 -20.086 -3.306 1.00 80.88 277 ALA A O 1
ATOM 2270 N N . ILE A 1 278 ? -16.140 -20.752 -4.236 1.00 80.69 278 ILE A N 1
ATOM 2271 C CA . ILE A 1 278 ? -16.543 -22.160 -4.318 1.00 80.69 278 ILE A CA 1
ATOM 2272 C C . ILE A 1 278 ? -16.689 -22.760 -2.905 1.00 80.69 278 ILE A C 1
ATOM 2274 O O . ILE A 1 278 ? -17.643 -23.486 -2.637 1.00 80.69 278 ILE A O 1
ATOM 2278 N N . ALA A 1 279 ? -15.810 -22.418 -1.958 1.00 76.81 279 ALA A N 1
ATOM 2279 C CA . ALA A 1 279 ? -15.917 -22.898 -0.579 1.00 76.81 279 ALA A CA 1
ATOM 2280 C C . ALA A 1 279 ? -17.215 -22.446 0.117 1.00 76.81 279 ALA A C 1
ATOM 2282 O O . ALA A 1 279 ? -17.732 -23.181 0.960 1.00 76.81 279 ALA A O 1
ATOM 2283 N N . LYS A 1 280 ? -17.783 -21.288 -0.250 1.00 75.88 280 LYS A N 1
ATOM 2284 C CA . LYS A 1 280 ? -19.099 -20.848 0.251 1.00 75.88 280 LYS A CA 1
ATOM 2285 C C . LYS A 1 280 ? -20.246 -21.743 -0.213 1.00 75.88 280 LYS A C 1
ATOM 2287 O O . LYS A 1 280 ? -21.234 -21.851 0.503 1.00 75.88 280 LYS A O 1
ATOM 2292 N N . LEU A 1 281 ? -20.112 -22.415 -1.358 1.00 75.94 281 LEU A N 1
ATOM 2293 C CA . LEU A 1 281 ? -21.115 -23.361 -1.858 1.00 75.94 281 LEU A CA 1
ATOM 2294 C C . LEU A 1 281 ? -21.110 -24.690 -1.089 1.00 75.94 281 LEU A C 1
ATOM 2296 O O . LEU A 1 281 ? -22.032 -25.488 -1.239 1.00 75.94 281 LEU A O 1
ATOM 2300 N N . ARG A 1 282 ? -20.107 -24.934 -0.233 1.00 70.38 282 ARG A N 1
ATOM 2301 C CA . ARG A 1 282 ? -19.960 -26.175 0.540 1.00 70.38 282 ARG A CA 1
ATOM 2302 C C . ARG A 1 282 ? -21.251 -26.643 1.232 1.00 70.38 282 ARG A C 1
ATOM 2304 O O . ARG A 1 282 ? -21.530 -27.827 1.104 1.00 70.38 282 ARG A O 1
ATOM 2311 N N . PRO A 1 283 ? -22.042 -25.809 1.937 1.00 66.81 283 PRO A N 1
ATOM 2312 C CA . PRO A 1 283 ? -23.239 -26.285 2.639 1.00 66.81 283 PRO A CA 1
ATOM 2313 C C . PRO A 1 283 ? -24.311 -26.873 1.713 1.00 66.81 283 PRO A C 1
ATOM 2315 O O . PRO A 1 283 ? -25.108 -27.693 2.154 1.00 66.81 283 PRO A O 1
ATOM 2318 N N . LEU A 1 284 ? -24.328 -26.462 0.441 1.00 68.62 284 LEU A N 1
ATOM 2319 C CA . LEU A 1 284 ? -25.288 -26.945 -0.552 1.00 68.62 284 LEU A CA 1
ATOM 2320 C C . LEU A 1 284 ? -24.905 -28.332 -1.082 1.00 68.62 284 LEU A C 1
ATOM 2322 O O . LEU A 1 284 ? -25.779 -29.156 -1.328 1.00 68.62 284 LEU A O 1
ATOM 2326 N N . PHE A 1 285 ? -23.603 -28.595 -1.229 1.00 66.62 285 PHE A N 1
ATOM 2327 C CA . PHE A 1 285 ? -23.095 -29.799 -1.898 1.00 66.62 285 PHE A CA 1
ATOM 2328 C C . PHE A 1 285 ? -22.456 -30.826 -0.954 1.00 66.62 285 PHE A C 1
ATOM 2330 O O . PHE A 1 285 ? -22.354 -31.996 -1.305 1.00 66.62 285 PHE A O 1
ATOM 2337 N N . VAL A 1 286 ? -22.021 -30.421 0.242 1.00 64.56 286 VAL A N 1
ATOM 2338 C CA . VAL A 1 286 ? -21.317 -31.280 1.203 1.00 64.56 286 VAL A CA 1
ATOM 2339 C C . VAL A 1 286 ? -22.136 -31.385 2.482 1.00 64.56 286 VAL A C 1
ATOM 2341 O O . VAL A 1 286 ? -22.123 -30.485 3.324 1.00 64.56 286 VAL A O 1
ATOM 2344 N N . LYS A 1 287 ? -22.801 -32.527 2.655 1.00 64.69 287 LYS A N 1
ATOM 2345 C CA . LYS A 1 287 ? -23.404 -32.931 3.929 1.00 64.69 287 LYS A CA 1
ATOM 2346 C C . LYS A 1 287 ? -22.430 -33.845 4.664 1.00 64.69 287 LYS A C 1
ATOM 2348 O O . LYS A 1 287 ? -21.736 -34.632 4.037 1.00 64.69 287 LYS A O 1
ATOM 2353 N N . PHE A 1 288 ? -22.338 -33.712 5.982 1.00 62.53 288 PHE A N 1
ATOM 2354 C CA . PHE A 1 288 ? -21.605 -34.668 6.812 1.00 62.53 288 PHE A CA 1
ATOM 2355 C C . PHE A 1 288 ? -22.606 -35.636 7.447 1.00 62.53 288 PHE A C 1
ATOM 2357 O O . PHE A 1 288 ? -23.684 -35.181 7.841 1.00 62.53 288 PHE A O 1
ATOM 2364 N N . PRO A 1 289 ? -22.280 -36.935 7.559 1.00 66.62 289 PRO A N 1
ATOM 2365 C CA . PRO A 1 289 ? -23.116 -37.863 8.307 1.00 66.62 289 PRO A CA 1
ATOM 2366 C C . PRO A 1 289 ? -23.170 -37.443 9.783 1.00 66.62 289 PRO A C 1
ATOM 2368 O O . PRO A 1 289 ? -22.167 -36.990 10.338 1.00 6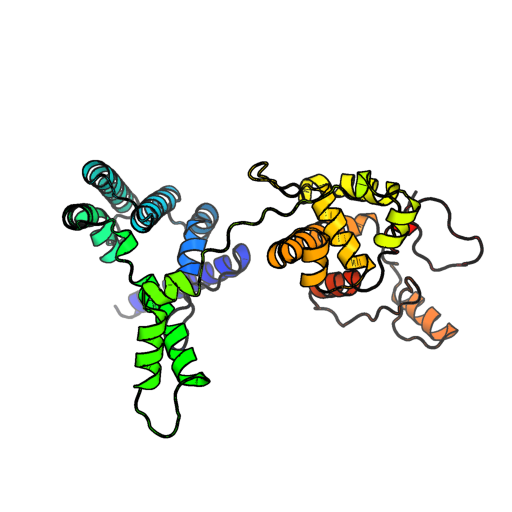6.62 289 PRO A O 1
ATOM 2371 N N . ALA A 1 290 ? -24.343 -37.575 10.408 1.00 67.06 290 ALA A N 1
ATOM 2372 C CA . ALA A 1 290 ? -24.536 -37.224 11.816 1.00 67.06 290 ALA A CA 1
ATOM 2373 C C . ALA A 1 290 ? -23.738 -38.163 12.744 1.00 67.06 290 ALA A C 1
ATOM 2375 O O . ALA A 1 290 ? -23.059 -37.706 13.666 1.00 67.06 290 ALA A O 1
ATOM 2376 N N . ASP A 1 291 ? -23.720 -39.457 12.421 1.00 71.44 291 ASP A N 1
ATOM 2377 C CA . ASP A 1 291 ? -23.129 -40.505 13.255 1.00 71.44 291 ASP A CA 1
ATOM 2378 C C . ASP A 1 291 ? -21.686 -40.820 12.856 1.00 71.44 291 ASP A C 1
ATOM 2380 O O . ASP A 1 291 ? -21.337 -41.897 12.379 1.00 71.44 291 ASP A O 1
ATOM 2384 N N . THR A 1 292 ? -20.806 -39.843 13.065 1.00 71.31 292 THR A N 1
ATOM 2385 C CA . THR A 1 292 ? -19.387 -39.965 12.684 1.00 71.31 292 THR A CA 1
ATOM 2386 C C . THR A 1 292 ? -18.621 -41.051 13.459 1.00 71.31 292 THR A C 1
ATOM 2388 O O . THR A 1 292 ? -17.642 -41.590 12.944 1.00 71.31 292 THR A O 1
ATOM 2391 N N . ASN A 1 293 ? -19.064 -41.401 14.673 1.00 73.56 293 ASN A N 1
ATOM 2392 C CA . ASN A 1 293 ? -18.418 -42.419 15.508 1.00 73.56 293 ASN A CA 1
ATOM 2393 C C . ASN A 1 293 ? -18.706 -43.847 15.026 1.00 73.56 293 ASN A C 1
ATOM 2395 O O . ASN A 1 293 ? -17.771 -44.642 14.959 1.00 73.56 293 ASN A O 1
ATOM 2399 N N . ASN A 1 294 ? -19.955 -44.145 14.652 1.00 76.38 294 ASN A N 1
ATOM 2400 C CA . ASN A 1 294 ? -20.349 -45.477 14.179 1.00 76.38 294 ASN A CA 1
ATOM 2401 C C . ASN A 1 294 ? -19.666 -45.794 12.848 1.00 76.38 294 ASN A C 1
ATOM 2403 O O . ASN A 1 294 ? -19.000 -46.815 12.725 1.00 76.38 294 ASN A O 1
ATOM 2407 N N . ILE A 1 295 ? -19.689 -44.843 11.910 1.00 72.69 295 ILE A N 1
ATOM 2408 C CA . ILE A 1 295 ? -19.016 -44.987 10.611 1.00 72.69 295 ILE A CA 1
ATOM 2409 C C . ILE A 1 295 ? -17.512 -45.231 10.802 1.00 72.69 295 ILE A C 1
ATOM 2411 O O . ILE A 1 295 ? -16.915 -46.081 10.146 1.00 72.69 295 ILE A O 1
ATOM 2415 N N . SER A 1 296 ? -16.880 -44.534 11.752 1.00 73.00 296 SER A N 1
ATOM 2416 C CA . SER A 1 296 ? -15.468 -44.769 12.056 1.00 73.00 296 SER A CA 1
ATOM 2417 C C . SER A 1 296 ? -15.180 -46.128 12.684 1.00 73.00 296 SER A C 1
ATOM 2419 O O . SER A 1 296 ? -14.043 -46.591 12.558 1.00 73.00 296 SER A O 1
ATOM 2421 N N . GLN A 1 297 ? -16.131 -46.730 13.392 1.00 76.00 297 GLN A N 1
ATOM 2422 C CA . GLN A 1 297 ? -15.989 -48.092 13.900 1.00 76.00 297 GLN A CA 1
ATOM 2423 C C . GLN A 1 297 ? -16.143 -49.100 12.761 1.00 76.00 297 GLN A C 1
ATOM 2425 O O . GLN A 1 297 ? -15.286 -49.966 12.624 1.00 76.00 297 GLN A O 1
ATOM 2430 N N . GLU A 1 298 ? -17.114 -48.908 11.871 1.00 78.19 298 GLU A N 1
ATOM 2431 C CA . GLU A 1 298 ? -17.325 -49.760 10.692 1.00 78.19 298 GLU A CA 1
ATOM 2432 C C . GLU A 1 298 ? -16.088 -49.799 9.775 1.00 78.19 298 GLU A C 1
ATOM 2434 O O . GLU A 1 298 ? -15.611 -50.873 9.402 1.00 78.19 298 GLU A O 1
ATOM 2439 N N . PHE A 1 299 ? -15.473 -48.647 9.476 1.00 73.19 299 PHE A N 1
ATOM 2440 C CA . PHE A 1 299 ? -14.217 -48.607 8.706 1.00 73.19 299 PHE A CA 1
ATOM 2441 C C . PHE A 1 299 ? -13.053 -49.318 9.416 1.00 73.19 299 PHE A C 1
ATOM 2443 O O . PHE A 1 299 ? -12.188 -49.922 8.765 1.00 73.19 299 PHE A O 1
ATOM 2450 N N . TYR A 1 300 ? -13.021 -49.259 10.748 1.00 75.62 300 TYR A N 1
ATOM 2451 C CA . TYR A 1 300 ? -12.016 -49.951 11.544 1.00 75.62 300 TYR A CA 1
ATOM 2452 C C . TYR A 1 300 ? -12.252 -51.467 11.571 1.00 75.62 300 TYR A C 1
ATOM 2454 O O . TYR A 1 300 ? -11.290 -52.233 11.548 1.00 75.62 300 TYR A O 1
ATOM 2462 N N . GLU A 1 301 ? -13.500 -51.918 11.576 1.00 80.00 301 GLU A N 1
ATOM 2463 C CA . GLU A 1 301 ? -13.849 -53.340 11.545 1.00 80.00 301 GLU A CA 1
ATOM 2464 C C . GLU A 1 301 ? -13.526 -53.982 10.194 1.00 80.00 301 GLU A C 1
ATOM 2466 O O . GLU A 1 301 ? -12.943 -55.065 10.164 1.00 80.00 301 GLU A O 1
ATOM 2471 N N . ILE A 1 302 ? -13.818 -53.294 9.087 1.00 77.06 302 ILE A N 1
ATOM 2472 C CA . ILE A 1 302 ? -13.603 -53.826 7.732 1.00 77.06 302 ILE A CA 1
ATOM 2473 C C . ILE A 1 302 ? -12.112 -53.933 7.394 1.00 77.06 302 ILE A C 1
ATOM 2475 O O . ILE A 1 302 ? -11.650 -54.967 6.917 1.00 77.06 302 ILE A O 1
ATOM 2479 N N . ALA A 1 303 ? -11.352 -52.854 7.599 1.00 74.19 303 ALA A N 1
ATOM 2480 C CA . ALA A 1 303 ? -9.986 -52.747 7.076 1.00 74.19 303 ALA A CA 1
ATOM 2481 C C . ALA A 1 303 ? -8.990 -52.126 8.066 1.00 74.19 303 ALA A C 1
ATOM 2483 O O . ALA A 1 303 ? -7.898 -51.717 7.675 1.00 74.19 303 ALA A O 1
ATOM 2484 N N . ARG A 1 304 ? -9.343 -52.059 9.360 1.00 77.56 304 ARG A N 1
ATOM 2485 C CA . ARG A 1 304 ? -8.496 -51.503 10.433 1.00 77.56 304 ARG A CA 1
ATOM 2486 C C . ARG A 1 304 ? -8.083 -50.051 10.209 1.00 77.56 304 ARG A C 1
ATOM 2488 O O . ARG A 1 304 ? -7.093 -49.619 10.791 1.00 77.56 304 ARG A O 1
ATOM 2495 N N . PHE A 1 305 ? -8.853 -49.276 9.443 1.00 68.19 305 PHE A N 1
ATOM 2496 C CA . PHE A 1 305 ? -8.606 -47.845 9.281 1.00 68.19 305 PHE A CA 1
ATOM 2497 C C . PHE A 1 305 ? -9.212 -47.057 10.451 1.00 68.19 305 PHE A C 1
ATOM 2499 O O . PHE A 1 305 ? -10.435 -46.961 10.563 1.00 68.19 305 PHE A O 1
ATOM 2506 N N . PRO A 1 306 ? -8.397 -46.484 11.354 1.00 70.31 306 PRO A N 1
ATOM 2507 C CA . PRO A 1 306 ? -8.921 -45.765 12.501 1.00 70.31 306 PRO A CA 1
ATOM 2508 C C . PRO A 1 306 ? -9.320 -44.335 12.109 1.00 70.31 306 PRO A C 1
ATOM 2510 O O . PRO A 1 306 ? -8.574 -43.640 11.420 1.00 70.31 306 PRO A O 1
ATOM 2513 N N . ARG A 1 307 ? -10.435 -43.839 12.665 1.00 67.88 307 ARG A N 1
ATOM 2514 C CA . ARG A 1 307 ? -10.859 -42.420 12.593 1.00 67.88 307 ARG A CA 1
ATOM 2515 C C . ARG A 1 307 ? -11.257 -41.948 11.188 1.00 67.88 307 ARG A C 1
ATOM 2517 O O . ARG A 1 307 ? -11.090 -40.769 10.867 1.00 67.88 307 ARG A O 1
ATOM 2524 N N . VAL A 1 308 ? -11.799 -42.855 10.378 1.00 63.94 308 VAL A N 1
ATOM 2525 C CA . VAL A 1 308 ? -12.277 -42.583 9.015 1.00 63.94 308 VAL A CA 1
ATOM 2526 C C . VAL A 1 308 ? -13.775 -42.395 9.022 1.00 63.94 308 VAL A C 1
ATOM 2528 O O . VAL A 1 308 ? -14.502 -43.248 9.500 1.00 63.94 308 VAL A O 1
ATOM 2531 N N . VAL A 1 309 ? -14.247 -41.284 8.473 1.00 63.47 309 VAL A N 1
ATOM 2532 C CA . VAL A 1 309 ? -15.688 -40.982 8.406 1.00 63.47 309 VAL A CA 1
ATOM 2533 C C . VAL A 1 309 ? -16.194 -40.998 6.957 1.00 63.47 309 VAL A C 1
ATOM 2535 O O . VAL A 1 309 ? -17.387 -40.897 6.700 1.00 63.47 309 VAL A O 1
ATOM 2538 N N . GLY A 1 310 ? -15.287 -41.137 5.992 1.00 64.50 310 GLY A N 1
ATOM 2539 C CA . GLY A 1 310 ? -15.615 -41.245 4.580 1.00 64.50 310 GLY A CA 1
ATOM 2540 C C . GLY A 1 310 ? -14.363 -41.324 3.715 1.00 64.50 310 GLY A C 1
ATOM 2541 O O . GLY A 1 310 ? -13.279 -40.901 4.124 1.00 64.50 310 GLY A O 1
ATOM 2542 N N . VAL A 1 311 ? -14.537 -41.859 2.511 1.00 58.28 311 VAL A N 1
ATOM 2543 C CA . VAL A 1 311 ? -13.503 -41.943 1.478 1.00 58.28 311 VAL A CA 1
ATOM 2544 C C . VAL A 1 311 ? -14.006 -41.186 0.260 1.00 58.28 311 VAL A C 1
ATOM 2546 O O . VAL A 1 311 ? -15.143 -41.376 -0.169 1.00 58.28 311 VAL A O 1
ATOM 2549 N N . ILE A 1 312 ? -13.165 -40.312 -0.282 1.00 58.03 312 ILE A N 1
ATOM 2550 C CA . ILE A 1 312 ? -13.441 -39.593 -1.524 1.00 58.03 312 ILE A CA 1
ATOM 2551 C C . ILE A 1 312 ? -12.279 -39.901 -2.457 1.00 58.03 312 ILE A C 1
ATOM 2553 O O . ILE A 1 312 ? -11.131 -39.660 -2.094 1.00 58.03 312 ILE A O 1
ATOM 2557 N N . ASP A 1 313 ? -12.595 -40.465 -3.621 1.00 48.59 313 ASP A N 1
ATOM 2558 C CA . ASP A 1 313 ? -11.644 -40.702 -4.713 1.00 48.59 313 ASP A CA 1
ATOM 2559 C C . ASP A 1 313 ? -10.356 -41.413 -4.267 1.00 48.59 313 ASP A C 1
ATOM 2561 O O . ASP A 1 313 ? -9.245 -40.914 -4.417 1.00 48.59 313 ASP A O 1
ATOM 2565 N N . CYS A 1 314 ? -10.518 -42.549 -3.577 1.00 49.31 314 CYS A N 1
ATOM 2566 C CA . CYS A 1 314 ? -9.415 -43.358 -3.037 1.00 49.31 314 CYS A CA 1
ATOM 2567 C C . CYS A 1 314 ? -8.434 -42.600 -2.115 1.00 49.31 314 CYS A C 1
ATOM 2569 O O . CYS A 1 314 ? -7.376 -43.126 -1.769 1.00 49.31 314 CYS A O 1
ATOM 2571 N N . THR A 1 315 ? -8.792 -41.394 -1.664 1.00 45.69 315 THR A N 1
ATOM 2572 C CA . THR A 1 315 ? -7.935 -40.535 -0.854 1.00 45.69 315 THR A CA 1
ATOM 2573 C C . THR A 1 315 ? -8.430 -40.522 0.587 1.00 45.69 315 THR A C 1
ATOM 2575 O O . THR A 1 315 ? -9.558 -40.134 0.897 1.00 45.69 315 THR A O 1
ATOM 2578 N N . HIS A 1 316 ? -7.565 -40.961 1.498 1.00 43.69 316 HIS A N 1
ATOM 2579 C CA . HIS A 1 316 ? -7.865 -41.019 2.922 1.00 43.69 316 HIS A CA 1
ATOM 2580 C C . HIS A 1 316 ? -7.757 -39.627 3.561 1.00 43.69 316 HIS A C 1
ATOM 2582 O O . HIS A 1 316 ? -6.672 -39.042 3.632 1.00 43.69 316 HIS A O 1
ATOM 2588 N N . ILE A 1 317 ? -8.871 -39.088 4.061 1.00 47.28 317 ILE A N 1
ATOM 2589 C CA . ILE A 1 317 ? -8.894 -37.755 4.676 1.00 47.28 317 ILE A CA 1
ATOM 2590 C C . ILE A 1 317 ? -8.709 -37.882 6.190 1.00 47.28 317 ILE A C 1
ATOM 2592 O O . ILE A 1 317 ? -9.632 -38.223 6.925 1.00 47.28 317 ILE A O 1
ATOM 2596 N N . ASN A 1 318 ? -7.512 -37.544 6.677 1.00 43.94 318 ASN A N 1
ATOM 2597 C CA . ASN A 1 318 ? -7.243 -37.484 8.114 1.00 43.94 318 ASN A CA 1
ATOM 2598 C C . ASN A 1 318 ? -7.861 -36.230 8.755 1.00 43.94 318 ASN A C 1
ATOM 2600 O O . ASN A 1 318 ? -7.493 -35.097 8.434 1.00 43.94 318 ASN A O 1
ATOM 2604 N N . MET A 1 319 ? -8.738 -36.432 9.740 1.00 44.31 319 MET A N 1
ATOM 2605 C CA . MET A 1 319 ? -9.239 -35.362 10.605 1.00 44.31 319 MET A CA 1
ATOM 2606 C C . MET A 1 319 ? -8.137 -34.901 11.575 1.00 44.31 319 MET A C 1
ATOM 2608 O O . MET A 1 319 ? -7.823 -35.573 12.560 1.00 44.31 319 MET A O 1
ATOM 2612 N N . LEU A 1 320 ? -7.547 -33.728 11.321 1.00 40.94 320 LEU A N 1
ATOM 2613 C CA . LEU A 1 320 ? -6.666 -33.057 12.284 1.00 40.94 320 LEU A CA 1
ATOM 2614 C C . LEU A 1 320 ? -7.503 -32.464 13.434 1.00 40.94 320 LEU A C 1
ATOM 2616 O O . LEU A 1 320 ? -8.601 -31.953 13.214 1.00 40.94 320 LEU A O 1
ATOM 2620 N N . LYS A 1 321 ? -6.990 -32.544 14.673 1.00 34.50 321 LYS A N 1
ATOM 2621 C CA . LYS A 1 321 ? -7.679 -32.085 15.898 1.00 34.50 321 LYS A CA 1
ATOM 2622 C C . LYS A 1 321 ? -8.232 -30.650 15.759 1.00 34.50 321 LYS A C 1
ATOM 2624 O O . LYS A 1 321 ? -7.609 -29.797 15.128 1.00 34.50 321 LYS A O 1
ATOM 2629 N N . LYS A 1 322 ? -9.390 -30.409 16.400 1.00 35.09 322 LYS A N 1
ATOM 2630 C CA . LYS A 1 322 ? -10.122 -29.125 16.490 1.00 35.09 322 LYS A CA 1
ATOM 2631 C C . LYS A 1 322 ? -9.171 -27.918 16.570 1.00 35.09 322 LYS A C 1
ATOM 2633 O O . LYS A 1 322 ? -8.373 -27.836 17.497 1.00 35.09 322 LYS A O 1
ATOM 2638 N N . GLY A 1 323 ? -9.313 -26.977 15.629 1.00 38.91 323 GLY A N 1
ATOM 2639 C CA . GLY A 1 323 ? -8.639 -25.669 15.667 1.00 38.91 323 GLY A CA 1
ATOM 2640 C C . GLY A 1 323 ? -7.823 -25.275 14.428 1.00 38.91 323 GLY A C 1
ATOM 2641 O O . GLY A 1 323 ? -7.239 -24.194 14.418 1.00 38.91 323 GLY A O 1
ATOM 2642 N N . VAL A 1 324 ? -7.771 -26.091 13.370 1.00 40.00 324 VAL A N 1
ATOM 2643 C CA . VAL A 1 324 ? -7.006 -25.742 12.159 1.00 40.00 324 VAL A CA 1
ATOM 2644 C C . VAL A 1 324 ? -7.852 -24.939 11.166 1.00 40.00 324 VAL A C 1
ATOM 2646 O O . VAL A 1 324 ? -8.971 -25.298 10.812 1.00 40.00 324 VAL A O 1
ATOM 2649 N N . ASN A 1 325 ? -7.263 -23.834 10.714 1.00 37.41 325 ASN A N 1
ATOM 2650 C CA . ASN A 1 325 ? -7.771 -22.860 9.754 1.00 37.41 325 ASN A CA 1
ATOM 2651 C C . ASN A 1 325 ? -8.326 -23.545 8.483 1.00 37.41 325 ASN A C 1
ATOM 2653 O O . ASN A 1 325 ? -7.545 -24.095 7.701 1.00 37.41 325 ASN A O 1
ATOM 2657 N N . LEU A 1 326 ? -9.648 -23.489 8.249 1.00 40.09 326 LEU A N 1
ATOM 2658 C CA . LEU A 1 326 ? -10.312 -24.079 7.069 1.00 40.09 326 LEU A CA 1
ATOM 2659 C C . LEU A 1 326 ? -9.667 -23.647 5.741 1.00 40.09 326 LEU A C 1
ATOM 2661 O O . LEU A 1 326 ? -9.679 -24.411 4.783 1.00 40.09 326 LEU A O 1
ATOM 2665 N N . LYS A 1 327 ? -9.017 -22.474 5.695 1.00 34.72 327 LYS A N 1
ATOM 2666 C CA . LYS A 1 327 ? -8.229 -22.030 4.534 1.00 34.72 327 LYS A CA 1
ATOM 2667 C C . LYS A 1 327 ? -7.123 -23.013 4.143 1.00 34.72 327 LYS A C 1
ATOM 2669 O O . LYS A 1 327 ? -6.868 -23.189 2.958 1.00 34.72 327 LYS A O 1
ATOM 2674 N N . ARG A 1 328 ? -6.468 -23.654 5.116 1.00 34.75 328 ARG A N 1
ATOM 2675 C CA . ARG A 1 328 ? -5.384 -24.618 4.869 1.00 34.75 328 ARG A CA 1
ATOM 2676 C C . ARG A 1 328 ? -5.934 -25.945 4.352 1.00 34.75 328 ARG A C 1
ATOM 2678 O O . ARG A 1 328 ? -5.345 -26.514 3.448 1.00 34.75 328 ARG A O 1
ATOM 2685 N N . VAL A 1 329 ? -7.093 -26.359 4.866 1.00 39.78 329 VAL A N 1
ATOM 2686 C CA . VAL A 1 329 ? -7.832 -27.546 4.419 1.00 39.78 329 VAL A CA 1
ATOM 2687 C C . VAL A 1 329 ? -8.325 -27.345 2.986 1.00 39.78 329 VAL A C 1
ATOM 2689 O O . VAL A 1 329 ? -7.989 -28.148 2.133 1.00 39.78 329 VAL A O 1
ATOM 2692 N N . CYS A 1 330 ? -8.977 -26.224 2.664 1.00 39.50 330 CYS A N 1
ATOM 2693 C CA . CYS A 1 330 ? -9.416 -25.923 1.297 1.00 39.50 330 CYS A CA 1
ATOM 2694 C C . CYS A 1 330 ? -8.256 -25.781 0.292 1.00 39.50 330 CYS A C 1
ATOM 2696 O O . CYS A 1 330 ? -8.411 -26.159 -0.861 1.00 39.50 330 CYS A O 1
ATOM 2698 N N . LEU A 1 331 ? -7.087 -25.271 0.706 1.00 35.84 331 LEU A N 1
ATOM 2699 C CA . LEU A 1 331 ? -5.882 -25.240 -0.141 1.00 35.84 331 LEU A CA 1
ATOM 2700 C C . LEU A 1 331 ? -5.268 -26.633 -0.353 1.00 35.84 331 LEU A C 1
ATOM 2702 O O . LEU A 1 331 ? -4.679 -26.882 -1.399 1.00 35.84 331 LEU A O 1
ATOM 2706 N N . GLN A 1 332 ? -5.414 -27.536 0.617 1.00 37.84 332 GLN A N 1
ATOM 2707 C CA . GLN A 1 332 ? -5.013 -28.939 0.490 1.00 37.84 332 GLN A CA 1
ATOM 2708 C C . GLN A 1 332 ? -6.027 -29.728 -0.364 1.00 37.84 332 GLN A C 1
ATOM 2710 O O . GLN A 1 332 ? -5.619 -30.543 -1.180 1.00 37.84 332 GLN A O 1
ATOM 2715 N N . TRP A 1 333 ? -7.323 -29.409 -0.248 1.00 43.62 333 TRP A N 1
ATOM 2716 C CA . TRP A 1 333 ? -8.438 -29.946 -1.049 1.00 43.62 333 TRP A CA 1
ATOM 2717 C C . TRP A 1 333 ? -8.412 -29.457 -2.502 1.00 43.62 333 TRP A C 1
ATOM 2719 O O . TRP A 1 333 ? -8.860 -30.145 -3.402 1.00 43.62 333 TRP A O 1
ATOM 2729 N N . ALA A 1 334 ? -7.864 -28.270 -2.745 1.00 38.78 334 ALA A N 1
ATOM 2730 C CA . ALA A 1 334 ? -7.634 -27.729 -4.080 1.00 38.78 334 ALA A CA 1
ATOM 2731 C C . ALA A 1 334 ? -6.533 -28.466 -4.864 1.00 38.78 334 ALA A C 1
ATOM 2733 O O . ALA A 1 334 ? -6.535 -28.432 -6.091 1.00 38.78 334 ALA A O 1
ATOM 2734 N N . ASN A 1 335 ? -5.575 -29.077 -4.160 1.00 37.28 335 ASN A N 1
ATOM 2735 C CA . ASN A 1 335 ? -4.438 -29.774 -4.766 1.00 37.28 335 ASN A CA 1
ATOM 2736 C C . ASN A 1 335 ? -4.683 -31.283 -4.939 1.00 37.28 335 ASN A C 1
ATOM 2738 O O . ASN A 1 335 ? -3.892 -31.938 -5.609 1.00 37.28 335 ASN A O 1
ATOM 2742 N N . LEU A 1 336 ? -5.741 -31.828 -4.335 1.00 38.09 336 LEU A N 1
ATOM 2743 C CA . LEU A 1 336 ? -6.131 -33.233 -4.433 1.00 38.09 336 LEU A CA 1
ATOM 2744 C C . LEU A 1 336 ? -7.512 -33.292 -5.097 1.00 38.09 336 LEU A C 1
ATOM 2746 O O . LEU A 1 336 ? -8.536 -33.169 -4.439 1.00 38.09 336 LEU A O 1
ATOM 2750 N N . GLU A 1 337 ? -7.468 -33.388 -6.425 1.00 40.59 337 GLU A N 1
ATOM 2751 C CA . GLU A 1 337 ? -8.513 -33.881 -7.329 1.00 40.59 337 GLU A CA 1
ATOM 2752 C C . GLU A 1 337 ? -9.902 -33.224 -7.242 1.00 40.59 337 GLU A C 1
ATOM 2754 O O . GLU A 1 337 ? -10.771 -33.521 -6.418 1.00 40.59 337 GLU A O 1
ATOM 2759 N N . ILE A 1 338 ? -10.167 -32.362 -8.230 1.00 39.56 338 ILE A N 1
ATOM 2760 C CA . ILE A 1 338 ? -11.517 -31.906 -8.565 1.00 39.56 338 ILE A CA 1
ATOM 2761 C C . ILE A 1 338 ? -12.301 -33.031 -9.227 1.00 39.56 338 ILE A C 1
ATOM 2763 O O . ILE A 1 338 ? -12.537 -33.013 -10.426 1.00 39.56 338 ILE A O 1
ATOM 2767 N N . ASN A 1 339 ? -12.737 -33.995 -8.425 1.00 35.66 339 ASN A N 1
ATOM 2768 C CA . ASN A 1 339 ? -13.796 -34.929 -8.803 1.00 35.66 339 ASN A CA 1
ATOM 2769 C C . ASN A 1 339 ? -15.115 -34.652 -8.062 1.00 35.66 339 ASN A C 1
ATOM 2771 O O . ASN A 1 339 ? -16.178 -35.059 -8.522 1.00 35.66 339 ASN A O 1
ATOM 2775 N N . TRP A 1 340 ? -15.105 -33.843 -6.995 1.00 37.47 340 TRP A N 1
ATOM 2776 C CA . TRP A 1 340 ? -16.316 -33.413 -6.270 1.00 37.47 340 TRP A CA 1
ATOM 2777 C C . TRP A 1 340 ? -17.383 -32.740 -7.149 1.00 37.47 340 TRP A C 1
ATOM 2779 O O . TRP A 1 340 ? -18.574 -32.901 -6.904 1.00 37.47 340 TRP A O 1
ATOM 2789 N N . LEU A 1 341 ? -16.978 -32.012 -8.191 1.00 35.50 341 LEU A N 1
ATOM 2790 C CA . LEU A 1 341 ? -17.902 -31.325 -9.099 1.00 35.50 341 LEU A CA 1
ATOM 2791 C C . LEU A 1 341 ? -18.470 -32.229 -10.203 1.00 35.50 341 LEU A C 1
ATOM 2793 O O . LEU A 1 341 ? -19.497 -31.892 -10.789 1.00 35.50 341 LEU A O 1
ATOM 2797 N N . TYR A 1 342 ? -17.835 -33.373 -10.472 1.00 31.88 342 TYR A N 1
ATOM 2798 C CA . TYR A 1 342 ? -18.284 -34.326 -11.488 1.00 31.88 342 TYR A CA 1
ATOM 2799 C C . TYR A 1 342 ? -19.483 -35.159 -11.007 1.00 31.88 342 TYR A C 1
ATOM 2801 O O . TYR A 1 342 ? -20.367 -35.482 -11.796 1.00 31.88 342 TYR A O 1
ATOM 2809 N N . TYR A 1 343 ? -19.579 -35.431 -9.702 1.00 33.75 343 TYR A N 1
ATOM 2810 C CA . TYR A 1 343 ? -20.650 -36.260 -9.139 1.00 33.75 343 TYR A CA 1
ATOM 2811 C C . TYR A 1 343 ? -21.997 -35.549 -8.970 1.00 33.75 343 TYR A C 1
ATOM 2813 O O . TYR A 1 343 ? -22.992 -36.214 -8.714 1.00 33.75 343 TYR A O 1
ATOM 2821 N N . ALA A 1 344 ? -22.084 -34.231 -9.168 1.00 32.28 344 ALA A N 1
ATOM 2822 C CA . ALA A 1 344 ? -23.334 -33.485 -9.002 1.00 32.28 344 ALA A CA 1
ATOM 2823 C C . ALA A 1 344 ? -24.397 -33.748 -10.094 1.00 32.28 344 ALA A C 1
ATOM 2825 O O . ALA A 1 344 ? -25.474 -33.158 -10.036 1.00 32.28 344 ALA A O 1
ATOM 2826 N N . THR A 1 345 ? -24.150 -34.610 -11.091 1.00 33.00 345 THR A N 1
ATOM 2827 C CA . THR A 1 345 ? -25.155 -34.907 -12.126 1.00 33.00 345 THR A CA 1
ATOM 2828 C C . THR A 1 345 ? -25.202 -36.374 -12.554 1.00 33.00 345 THR A C 1
ATOM 2830 O O . THR A 1 345 ? -24.252 -36.873 -13.145 1.00 33.00 345 THR A O 1
ATOM 2833 N N . LYS A 1 346 ? -26.402 -36.950 -12.367 1.00 33.94 346 LYS A N 1
ATOM 2834 C CA . LYS A 1 346 ? -27.030 -38.100 -13.048 1.00 33.94 346 LYS A CA 1
ATOM 2835 C C . LYS A 1 346 ? -26.398 -39.489 -12.824 1.00 33.94 346 LYS A C 1
ATOM 2837 O O . LYS A 1 346 ? -25.578 -39.941 -13.607 1.00 33.94 346 LYS A O 1
ATOM 2842 N N . GLU A 1 347 ? -26.948 -40.160 -11.807 1.00 32.38 347 GLU A N 1
ATOM 2843 C CA . GLU A 1 347 ? -26.940 -41.608 -11.508 1.00 32.38 347 GLU A CA 1
ATOM 2844 C C . GLU A 1 347 ? -25.637 -42.242 -10.959 1.00 32.38 347 GLU A C 1
ATOM 2846 O O . GLU A 1 347 ? -24.613 -42.265 -11.640 1.00 32.38 347 GLU A O 1
ATOM 2851 N N . PRO A 1 348 ? -25.662 -42.824 -9.736 1.00 34.78 348 PRO A N 1
ATOM 2852 C CA . PRO A 1 348 ? -24.534 -43.579 -9.193 1.00 34.78 348 PRO A CA 1
ATOM 2853 C C . PRO A 1 348 ? -24.407 -44.983 -9.830 1.00 34.78 348 PRO A C 1
ATOM 2855 O O . PRO A 1 348 ? -25.417 -45.615 -10.157 1.00 34.78 348 PRO A O 1
ATOM 2858 N N . PRO A 1 349 ? -23.182 -45.529 -9.970 1.00 29.36 349 PRO A N 1
ATOM 2859 C CA . PRO A 1 349 ? -22.967 -46.887 -10.465 1.00 29.36 349 PRO A CA 1
ATOM 2860 C C . PRO A 1 349 ? -23.580 -47.932 -9.516 1.00 29.36 349 PRO A C 1
ATOM 2862 O O . PRO A 1 349 ? -23.378 -47.895 -8.305 1.00 29.36 349 PRO A O 1
ATOM 2865 N N . LYS A 1 350 ? -24.293 -48.914 -10.087 1.00 32.25 350 LYS A N 1
ATOM 2866 C CA . LYS A 1 350 ? -25.140 -49.928 -9.412 1.00 32.25 350 LYS A CA 1
ATOM 2867 C C . LYS A 1 350 ? -24.436 -50.882 -8.419 1.00 32.25 350 LYS A C 1
ATOM 2869 O O . LYS A 1 350 ? -25.057 -51.837 -7.961 1.00 32.25 350 LYS A O 1
ATOM 2874 N N . LYS A 1 351 ? -23.161 -50.676 -8.075 1.00 31.98 351 LYS A N 1
ATOM 2875 C CA . LYS A 1 351 ? -22.393 -51.561 -7.178 1.00 31.98 351 LYS A CA 1
ATOM 2876 C C . LYS A 1 351 ? -21.476 -50.802 -6.214 1.00 31.98 351 LYS A C 1
ATOM 2878 O O . LYS A 1 351 ? -20.291 -51.085 -6.150 1.00 31.98 351 LYS A O 1
ATOM 2883 N N . LEU A 1 352 ? -22.018 -49.876 -5.433 1.00 31.03 352 LEU A N 1
ATOM 2884 C CA . LEU A 1 352 ? -21.391 -49.432 -4.183 1.00 31.03 352 LEU A CA 1
ATOM 2885 C C . LEU A 1 352 ? -22.502 -49.344 -3.134 1.00 31.03 352 LEU A C 1
ATOM 2887 O O . LEU A 1 352 ? -23.223 -48.354 -3.055 1.00 31.03 352 LEU A O 1
ATOM 2891 N N . LYS A 1 353 ? -22.713 -50.454 -2.418 1.00 31.20 353 LYS A N 1
ATOM 2892 C CA . LYS A 1 353 ? -23.655 -50.524 -1.299 1.00 31.20 353 LYS A CA 1
ATOM 2893 C C . LYS A 1 353 ? -23.128 -49.651 -0.159 1.00 31.20 353 LYS A C 1
ATOM 2895 O O . LYS A 1 353 ? -21.968 -49.780 0.206 1.00 31.20 353 LYS A O 1
ATOM 2900 N N . GLU A 1 354 ? -24.023 -48.797 0.334 1.00 35.25 354 GLU A N 1
ATOM 2901 C CA . GLU A 1 354 ? -24.071 -48.234 1.690 1.00 35.25 354 GLU A CA 1
ATOM 2902 C C . GLU A 1 354 ? -22.795 -47.506 2.157 1.00 35.25 354 GLU A C 1
ATOM 2904 O O . GLU A 1 354 ? -21.873 -48.100 2.697 1.00 35.25 354 GLU A O 1
ATOM 2909 N N . GLY A 1 355 ? -22.758 -46.179 1.958 1.00 33.47 355 GLY A N 1
ATOM 2910 C CA . GLY A 1 355 ? -21.752 -45.312 2.595 1.00 33.47 355 GLY A CA 1
ATOM 2911 C C . GLY A 1 355 ? -21.319 -44.055 1.830 1.00 33.47 355 GLY A C 1
ATOM 2912 O O . GLY A 1 355 ? -20.519 -43.279 2.349 1.00 33.47 355 GLY A O 1
ATOM 2913 N N . VAL A 1 356 ? -21.814 -43.808 0.613 1.00 33.28 356 VAL A N 1
ATOM 2914 C CA . VAL A 1 356 ? -21.365 -42.663 -0.203 1.00 33.28 356 VAL A CA 1
ATOM 2915 C C . VAL A 1 356 ? -22.360 -41.505 -0.126 1.00 33.28 356 VAL A C 1
ATOM 2917 O O . VAL A 1 356 ? -23.562 -41.692 -0.294 1.00 33.28 356 VAL A O 1
ATOM 2920 N N . LEU A 1 357 ? -21.844 -40.293 0.106 1.00 32.28 357 LEU A N 1
ATOM 2921 C CA . LEU A 1 357 ? -22.592 -39.041 -0.000 1.00 32.28 357 LEU A CA 1
ATOM 2922 C C . LEU A 1 357 ? -23.216 -38.921 -1.396 1.00 32.28 357 LEU A C 1
ATOM 2924 O O . LEU A 1 357 ? -22.518 -38.703 -2.384 1.00 32.28 357 LEU A O 1
ATOM 2928 N N . VAL A 1 358 ? -24.537 -39.070 -1.463 1.00 28.17 358 VAL A N 1
ATOM 2929 C CA . VAL A 1 358 ? -25.319 -38.912 -2.692 1.00 28.17 358 VAL A CA 1
ATOM 2930 C C . VAL A 1 358 ? -25.611 -37.416 -2.908 1.00 28.17 358 VAL A C 1
ATOM 2932 O O . VAL A 1 358 ? -25.978 -36.733 -1.944 1.00 28.17 358 VAL A O 1
ATOM 2935 N N . PRO A 1 359 ? -25.477 -36.875 -4.135 1.00 27.25 359 PRO A N 1
ATOM 2936 C CA . PRO A 1 359 ? -25.966 -35.538 -4.453 1.00 27.25 359 PRO A CA 1
ATOM 2937 C C . PRO A 1 359 ? -27.489 -35.526 -4.332 1.00 27.25 359 PRO A C 1
ATOM 2939 O O . PRO A 1 359 ? -28.165 -36.418 -4.840 1.00 27.25 359 PRO A O 1
ATOM 2942 N N . VAL A 1 360 ? -28.031 -34.520 -3.652 1.00 27.55 360 VAL A N 1
ATOM 2943 C CA . VAL A 1 360 ? -29.481 -34.352 -3.529 1.00 27.55 360 VAL A CA 1
ATOM 2944 C C . VAL A 1 360 ? -30.041 -33.962 -4.899 1.00 27.55 360 VAL A C 1
ATOM 2946 O O . VAL A 1 360 ? -29.526 -33.034 -5.524 1.00 27.55 360 VAL A O 1
ATOM 2949 N N . SER A 1 361 ? -31.054 -34.708 -5.343 1.00 28.62 361 SER A N 1
ATOM 2950 C CA . SER A 1 361 ? -31.918 -34.420 -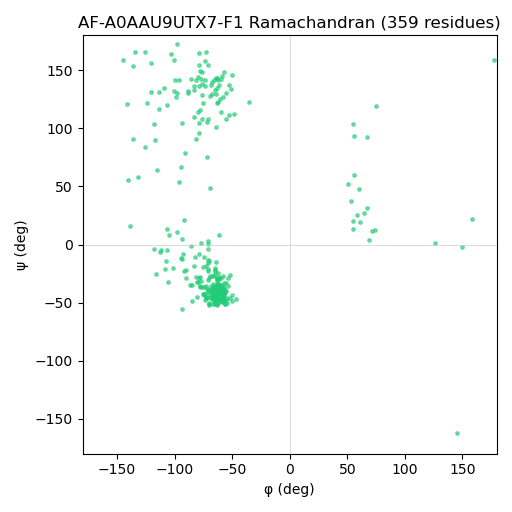6.496 1.00 28.62 361 SER A CA 1
ATOM 2951 C C . SER A 1 361 ? -32.611 -33.071 -6.395 1.00 28.62 361 SER A C 1
ATOM 2953 O O . SER A 1 361 ? -33.101 -32.784 -5.275 1.00 28.62 361 SER A O 1
#

Foldseek 3Di:
DVVVVVVVVVVVVVLVVQLQVLCCVPVVDRFQPDDPPGGPDDPVNVLVCLVVLVSNCVSVVDDSVLSVLVSVLVCQLQVQDQDDLVVLLVSLQVSVVVCCVVCVPDDDDPVSCCSSPVVSVVSVPDPGRNSVVDCPVVVVCVVVLVVCVPPPDDDPDPDCVSSVVVVVCCPDPVNCCVVCPPPPPDQDDADLCLPPDDQVRCCVQLVDGSVLLVVLLVQQVVQLQDPDPPDPDQHSSLLSVLQSNCLVPVDQLCVSCVVRRHDSVVSVVSNLSSLVSVVVCCVQQPDFDPCQPVCQVVCCVPPNDHSFSADDPNDTDDDDDPDDDVSVVSVVVSNPDPPSSVQQDDDDDPPDPDRDDHRDD

Nearest PDB structures (foldseek):
  6pr5-assembly1_A  TM=9.295E-01  e=1.586E-07  Helicoverpa zea
  6pqr-assembly1_A  TM=6.913E-01  e=2.084E-07  Helicoverpa zea
  6pqn-assembly1_A  TM=6.974E-01  e=1.515E-07  Helicoverpa zea
  6pqn-assembly1_B  TM=7.042E-01  e=4.521E-07  Helicoverpa zea
  6pqy-assembly1_D  TM=6.485E-01  e=6.952E-06  Helicoverpa zea

Mean predicted aligned error: 17.54 Å